Protein AF-A0A498P826-F1 (afdb_monomer)

Foldseek 3Di:
DVVVVVVVVVVVCVVVPPPPDPPDPPPDDPPDPCNVVVVVVVVVVVVVVVVVVVVVVVVVVVVVVVVVVVVVVVVCVVVPLDDPVLVVVVVVDQEDEQEAELVCRPVRDDVSSVVSQVVVPNSHAYEYEHEPCVVDDPVSSVVVCVVVVVPHHYHYDYPDPPPDDPDPPPPPPCPDDD

Solvent-accessible surface area (backbone atoms only — not comparable to full-atom values): 10838 Å² total; per-residue (Å²): 141,55,69,63,56,54,50,49,50,55,51,50,48,61,71,66,65,69,68,79,71,76,79,73,78,82,68,80,64,98,79,54,95,57,53,66,60,55,50,51,53,52,49,51,55,50,52,52,54,50,51,52,49,51,52,51,50,50,50,54,49,50,54,51,49,51,49,52,49,53,51,48,60,57,59,40,66,79,79,52,87,64,60,77,64,53,55,50,48,54,75,77,40,58,67,46,78,48,72,21,43,42,80,48,43,74,82,54,57,56,69,71,58,53,54,55,46,57,72,54,73,72,69,40,47,68,36,38,32,34,33,53,47,84,80,29,59,67,72,54,45,52,53,48,48,60,58,43,49,74,79,34,61,61,42,85,39,68,84,67,89,69,90,71,68,101,61,84,80,70,79,71,80,75,74,84,76,129

Sequence (178 aa):
MVREHNRKLRKAAKKKGITRKPKKDIGVPNSAPFKEEVLREAEQRKQELEALKEQNKIAKQQERAEKRKKDKEAASAGDEPLSKKAKKVIEESDVIVEVLDARDPLGYRCPQLEEMVLKHEGKKKLLFILNKIDLAPKDNVEKWLRYLEAECPTFLFKASMQLQDRTVSIEVACTMLF

Nearest PDB structures (foldseek):
  8ipy-assembly1_w  TM=8.748E-01  e=2.412E-07  Homo sapiens
  8idy-assembly1_A  TM=8.383E-01  e=1.272E-06  Homo sapiens
  8pv8-assembly1_Cd  TM=4.945E-01  e=1.161E-07  Thermochaetoides thermophila DSM 1495
  8pvk-assembly1_Cd  TM=4.866E-01  e=8.894E-08  Thermochaetoides thermophila DSM 1495
  7uui-assembly1_m  TM=5.293E-01  e=3.595E-07  Saccharomyces cerevisiae BY4741

pLDDT: mean 75.3, std 17.37, range [30.0, 94.38]

Structure (mmCIF, N/CA/C/O backbone):
data_AF-A0A498P826-F1
#
_entry.id   AF-A0A498P826-F1
#
loop_
_atom_site.group_PDB
_atom_site.id
_atom_site.type_symbol
_atom_site.label_atom_id
_atom_site.label_alt_id
_atom_site.label_comp_id
_atom_site.label_asym_id
_atom_site.label_entity_id
_atom_site.label_seq_id
_atom_site.pdbx_PDB_ins_code
_atom_site.Cartn_x
_atom_site.Cartn_y
_atom_site.Cartn_z
_atom_site.occupancy
_atom_site.B_iso_or_equiv
_atom_site.auth_seq_id
_atom_site.auth_comp_id
_atom_site.auth_asym_id
_atom_site.auth_atom_id
_atom_site.pdbx_PDB_model_num
ATOM 1 N N . MET A 1 1 ? 26.352 46.892 34.293 1.00 59.31 1 MET A N 1
ATOM 2 C CA . MET A 1 1 ? 26.362 46.988 35.770 1.00 59.31 1 MET A CA 1
ATOM 3 C C . MET A 1 1 ? 25.019 47.495 36.319 1.00 59.31 1 MET A C 1
ATOM 5 O O . MET A 1 1 ? 24.909 48.664 36.621 1.00 59.31 1 MET A O 1
ATOM 9 N N . VAL A 1 2 ? 24.019 46.607 36.455 1.00 67.56 2 VAL A N 1
ATOM 10 C CA . VAL A 1 2 ? 22.830 46.706 37.359 1.00 67.56 2 VAL A CA 1
ATOM 11 C C . VAL A 1 2 ? 22.312 45.277 37.584 1.00 67.56 2 VAL A C 1
ATOM 13 O O . VAL A 1 2 ? 22.138 44.818 38.710 1.00 67.56 2 VAL A O 1
ATOM 16 N N . ARG A 1 3 ? 22.195 44.505 36.491 1.00 70.25 3 ARG A N 1
ATOM 17 C CA . ARG A 1 3 ? 21.841 43.072 36.510 1.00 70.25 3 ARG A CA 1
ATOM 18 C C . ARG A 1 3 ? 22.763 42.225 37.388 1.00 70.25 3 ARG A C 1
ATOM 20 O O . ARG A 1 3 ? 22.280 41.404 38.162 1.00 70.25 3 ARG A O 1
ATOM 27 N N . GLU A 1 4 ? 24.074 42.433 37.295 1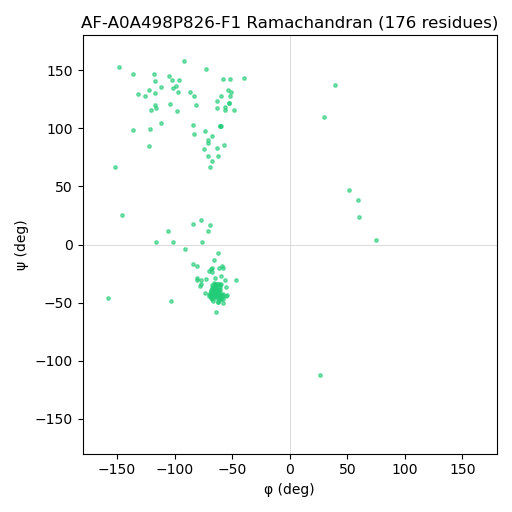.00 77.00 4 GLU A N 1
ATOM 28 C CA . GLU A 1 4 ? 25.044 41.720 38.134 1.00 77.00 4 GLU A CA 1
ATOM 29 C C . GLU A 1 4 ? 24.928 42.085 39.616 1.00 77.00 4 GLU A C 1
ATOM 31 O O . GLU A 1 4 ? 24.983 41.198 40.468 1.00 77.00 4 GLU A O 1
ATOM 36 N N . HIS A 1 5 ? 24.684 43.362 39.921 1.00 79.50 5 HIS A N 1
ATOM 37 C CA . HIS A 1 5 ? 24.452 43.833 41.284 1.00 79.50 5 HIS A CA 1
ATOM 38 C C . HIS A 1 5 ? 23.201 43.166 41.881 1.00 79.50 5 HIS A C 1
ATOM 40 O O . HIS A 1 5 ? 23.275 42.535 42.936 1.00 79.50 5 HIS A O 1
ATOM 46 N N . ASN A 1 6 ? 22.092 43.144 41.135 1.00 76.88 6 ASN A N 1
ATOM 47 C CA . ASN A 1 6 ? 20.852 42.475 41.544 1.00 76.88 6 ASN A CA 1
ATOM 48 C C . ASN A 1 6 ? 21.019 40.950 41.681 1.00 76.88 6 ASN A C 1
ATOM 50 O O . ASN A 1 6 ? 20.434 40.327 42.572 1.00 76.88 6 ASN A O 1
ATOM 54 N N . ARG A 1 7 ? 21.862 40.329 40.843 1.00 80.81 7 ARG A N 1
ATOM 55 C CA . ARG A 1 7 ? 22.219 38.905 40.959 1.00 80.81 7 ARG A CA 1
ATOM 56 C C . ARG A 1 7 ? 23.009 38.632 42.239 1.00 80.81 7 ARG A C 1
ATOM 58 O O . ARG A 1 7 ? 22.731 37.640 42.915 1.00 80.81 7 ARG A O 1
ATOM 65 N N . LYS A 1 8 ? 23.957 39.505 42.592 1.00 81.50 8 LYS A N 1
ATOM 66 C CA . LYS A 1 8 ? 24.732 39.422 43.840 1.00 81.50 8 LYS A CA 1
ATOM 67 C C . LYS A 1 8 ? 23.837 39.613 45.066 1.00 81.50 8 LYS A C 1
ATOM 69 O O . LYS A 1 8 ? 23.924 38.795 45.976 1.00 81.50 8 LYS A O 1
ATOM 74 N N . LEU A 1 9 ? 22.911 40.579 45.052 1.00 76.44 9 LEU A N 1
ATOM 75 C CA . LEU A 1 9 ? 21.942 40.794 46.138 1.00 76.44 9 LEU A CA 1
ATOM 76 C C . LEU A 1 9 ? 21.037 39.572 46.365 1.00 76.44 9 LEU A C 1
ATOM 78 O O . LEU A 1 9 ? 20.879 39.127 47.500 1.00 76.44 9 LEU A O 1
ATOM 82 N N . ARG A 1 10 ? 20.509 38.955 45.295 1.00 69.25 10 ARG A N 1
ATOM 83 C CA . ARG A 1 10 ? 19.693 37.726 45.404 1.00 69.25 10 ARG A CA 1
ATOM 84 C C . ARG A 1 10 ? 20.485 36.542 45.961 1.00 69.25 10 ARG A C 1
ATOM 86 O O . ARG A 1 10 ? 19.962 35.791 46.783 1.00 69.25 10 ARG A O 1
ATOM 93 N N . LYS A 1 11 ? 21.738 36.366 45.526 1.00 77.56 11 LYS A N 1
ATOM 94 C CA . LYS A 1 11 ? 22.619 35.296 46.026 1.00 77.56 11 LYS A CA 1
ATOM 95 C C . LYS A 1 11 ? 23.027 35.534 47.485 1.00 77.56 11 LYS A C 1
ATOM 97 O O . LYS A 1 11 ? 23.021 34.588 48.265 1.00 77.56 11 LYS A O 1
ATOM 102 N N . ALA A 1 12 ? 23.303 36.781 47.870 1.00 75.31 12 ALA A N 1
ATOM 103 C CA . ALA A 1 12 ? 23.614 37.160 49.247 1.00 75.31 12 ALA A CA 1
ATOM 104 C C . ALA A 1 12 ? 22.409 36.981 50.188 1.00 75.31 12 ALA A C 1
ATOM 106 O O . ALA A 1 12 ? 22.575 36.448 51.282 1.00 75.31 12 ALA A O 1
ATOM 107 N N . ALA A 1 13 ? 21.195 37.334 49.749 1.00 67.75 13 ALA A N 1
ATOM 108 C CA . ALA A 1 13 ? 19.962 37.103 50.507 1.00 67.75 13 ALA A CA 1
ATOM 109 C C . ALA A 1 13 ? 19.678 35.604 50.724 1.00 67.75 13 ALA A C 1
ATOM 111 O O . ALA A 1 13 ? 19.290 35.212 51.821 1.00 67.75 13 ALA A O 1
ATOM 112 N N . LYS A 1 14 ? 19.943 34.754 49.715 1.00 65.38 14 LYS A N 1
ATOM 113 C CA . LYS A 1 14 ? 19.879 33.286 49.860 1.00 65.38 14 LYS A CA 1
ATOM 114 C C . LYS A 1 14 ? 20.957 32.736 50.805 1.00 65.38 14 LYS A C 1
ATOM 116 O O . LYS A 1 14 ? 20.658 31.841 51.584 1.00 65.38 14 LYS A O 1
ATOM 121 N N . LYS A 1 15 ? 22.187 33.270 50.760 1.00 70.12 15 LYS A N 1
ATOM 122 C CA . LYS A 1 15 ? 23.322 32.814 51.590 1.00 70.12 15 LYS A CA 1
ATOM 123 C C . LYS A 1 15 ? 23.194 33.221 53.065 1.00 70.12 15 LYS A C 1
ATOM 125 O O . LYS A 1 15 ? 23.668 32.494 53.925 1.00 70.12 15 LYS A O 1
ATOM 130 N N . LYS A 1 16 ? 22.527 34.344 53.365 1.00 58.91 16 LYS A N 1
ATOM 131 C CA . LYS A 1 16 ? 22.259 34.806 54.742 1.00 58.91 16 LYS A CA 1
ATOM 132 C C . LYS A 1 16 ? 21.131 34.049 55.459 1.00 58.91 16 LYS A C 1
ATOM 134 O O . LYS A 1 16 ? 20.806 34.415 56.581 1.00 58.91 16 LYS A O 1
ATOM 139 N N . GLY A 1 17 ? 20.514 33.036 54.841 1.00 54.81 17 GLY A N 1
ATOM 140 C CA . GLY A 1 17 ? 19.526 32.193 55.525 1.00 54.81 17 GLY A CA 1
ATOM 141 C C . GLY A 1 17 ? 18.305 32.950 56.061 1.00 54.81 17 GLY A C 1
ATOM 142 O O . GLY A 1 17 ? 17.658 32.471 56.986 1.00 54.81 17 GLY A O 1
ATOM 143 N N . ILE A 1 18 ? 17.969 34.119 55.497 1.00 53.25 18 ILE A N 1
ATOM 144 C CA . ILE A 1 18 ? 16.712 34.808 55.811 1.00 53.25 18 ILE A CA 1
ATOM 145 C C . ILE A 1 18 ? 15.599 34.028 55.110 1.00 53.25 18 ILE A C 1
ATOM 147 O O . ILE A 1 18 ? 15.161 34.350 54.004 1.00 53.25 18 ILE A O 1
ATOM 151 N N . THR A 1 19 ? 15.157 32.951 55.746 1.00 55.66 19 THR A N 1
ATOM 152 C CA . THR A 1 19 ? 13.841 32.384 55.496 1.00 55.66 19 THR A CA 1
ATOM 153 C C . THR A 1 19 ? 12.846 33.460 55.920 1.00 55.66 19 THR A C 1
ATOM 155 O O . THR A 1 19 ? 12.834 33.905 57.068 1.00 55.66 19 THR A O 1
ATOM 158 N N . ARG A 1 20 ? 12.043 33.976 54.981 1.00 53.22 20 ARG A N 1
ATOM 159 C CA . ARG A 1 20 ? 10.894 34.801 55.366 1.00 53.22 20 ARG A CA 1
ATOM 160 C C . ARG A 1 20 ? 10.018 33.896 56.225 1.00 53.22 20 ARG A C 1
ATOM 162 O O . ARG A 1 20 ? 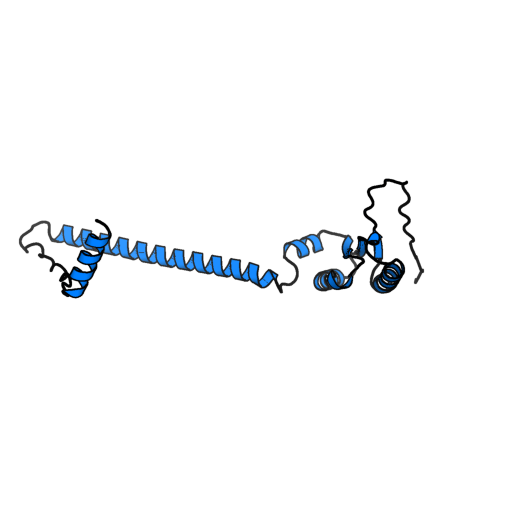9.368 33.010 55.677 1.00 53.22 20 ARG A O 1
ATOM 169 N N . LYS A 1 21 ? 10.058 34.060 57.553 1.00 53.97 21 LYS A N 1
ATOM 170 C CA . LYS A 1 21 ? 9.106 33.390 58.443 1.00 53.97 21 LYS A CA 1
ATOM 171 C C . LYS A 1 21 ? 7.713 33.703 57.884 1.00 53.97 21 LYS A C 1
ATOM 173 O O . LYS A 1 21 ? 7.484 34.873 57.549 1.00 53.97 21 LYS A O 1
ATOM 178 N N . PRO A 1 22 ? 6.823 32.710 57.708 1.00 57.34 22 PRO A N 1
ATOM 179 C CA . PRO A 1 22 ? 5.453 33.010 57.323 1.00 57.34 22 PRO A CA 1
ATOM 180 C C . PRO A 1 22 ? 4.936 34.046 58.320 1.00 57.34 22 PRO A C 1
ATOM 182 O O . PRO A 1 22 ? 5.144 33.898 59.530 1.00 57.34 22 PRO A O 1
ATOM 185 N N . LYS A 1 23 ? 4.389 35.156 57.812 1.00 59.03 23 LYS A N 1
ATOM 186 C CA . LYS A 1 23 ? 3.756 36.152 58.676 1.00 59.03 23 LYS A CA 1
ATOM 187 C C . LYS A 1 23 ? 2.693 35.380 59.455 1.00 59.03 23 LYS A C 1
ATOM 189 O O . LYS A 1 23 ? 1.822 34.788 58.832 1.00 59.03 23 LYS A O 1
ATOM 194 N N . LYS A 1 24 ? 2.837 35.295 60.779 1.00 57.22 24 LYS A N 1
ATOM 195 C CA . LYS A 1 24 ? 1.782 34.737 61.627 1.00 57.22 24 LYS A CA 1
ATOM 196 C C . LYS A 1 24 ? 0.563 35.618 61.406 1.00 57.22 24 LYS A C 1
ATOM 198 O O . LYS A 1 24 ? 0.705 36.841 61.485 1.00 57.22 24 LYS A O 1
ATOM 203 N N . ASP A 1 25 ? -0.570 35.011 61.080 1.00 61.19 25 ASP A N 1
ATOM 204 C CA . ASP A 1 25 ? -1.812 35.747 60.906 1.00 61.19 25 ASP A CA 1
ATOM 205 C C . ASP A 1 25 ? -2.077 36.525 62.195 1.00 61.19 25 ASP A C 1
ATOM 207 O O . ASP A 1 25 ? -2.177 35.950 63.282 1.00 61.19 25 ASP A O 1
ATOM 211 N N . ILE A 1 26 ? -2.111 37.854 62.090 1.00 62.03 26 ILE A N 1
ATOM 212 C CA . ILE A 1 26 ? -2.615 38.707 63.163 1.00 62.03 26 ILE A CA 1
ATOM 213 C C . ILE A 1 26 ? -4.118 38.445 63.152 1.00 62.03 26 ILE A C 1
ATOM 215 O O . ILE A 1 26 ? -4.857 39.060 62.388 1.00 62.03 26 ILE A O 1
ATOM 219 N N . GLY A 1 27 ? -4.533 37.415 63.890 1.00 62.91 27 GLY A N 1
ATOM 220 C CA . GLY A 1 27 ? -5.919 36.980 63.954 1.00 62.91 27 GLY A CA 1
ATOM 221 C C . GLY A 1 27 ? -6.814 38.152 64.331 1.00 62.91 27 GLY A C 1
ATOM 222 O O . GLY A 1 27 ? -6.500 38.906 65.254 1.00 62.91 27 GLY A O 1
ATOM 223 N N . VAL A 1 28 ? -7.911 38.310 63.590 1.00 55.75 28 VAL A N 1
ATOM 224 C CA . VAL A 1 28 ? -8.907 39.359 63.820 1.00 55.75 28 VAL A CA 1
ATOM 225 C C . VAL A 1 28 ? -9.343 39.304 65.295 1.00 55.75 28 VAL A C 1
ATOM 227 O O . VAL A 1 28 ? -9.788 38.238 65.746 1.00 55.75 28 VAL A O 1
ATOM 230 N N . PRO A 1 29 ? -9.192 40.401 66.068 1.00 59.03 29 PRO A N 1
ATOM 231 C CA . PRO A 1 29 ? -9.536 40.428 67.485 1.00 59.03 29 PRO A CA 1
ATOM 232 C C . PRO A 1 29 ? -10.961 39.931 67.727 1.00 59.03 29 PRO A C 1
ATOM 234 O O . PRO A 1 29 ? -11.874 40.210 66.951 1.00 59.03 29 PRO A O 1
ATOM 237 N N . ASN A 1 30 ? -11.157 39.191 68.819 1.00 59.62 30 ASN A N 1
ATOM 238 C CA . ASN A 1 30 ? -12.415 38.512 69.146 1.00 59.62 30 ASN A CA 1
ATOM 239 C C . ASN A 1 30 ? -13.585 39.448 69.527 1.00 59.62 30 ASN A C 1
ATOM 241 O O . ASN A 1 30 ? -14.548 39.000 70.133 1.00 59.62 30 ASN A O 1
ATOM 245 N N . SER A 1 31 ? -13.493 40.738 69.210 1.00 64.75 31 SER A N 1
ATOM 246 C CA . SER A 1 31 ? -14.500 41.762 69.502 1.00 64.75 31 SER A CA 1
ATOM 247 C C . SER A 1 31 ? -15.127 42.381 68.247 1.00 64.75 31 SER A C 1
ATOM 249 O O . SER A 1 31 ? -15.943 43.290 68.365 1.00 64.75 31 SER A O 1
ATOM 251 N N . ALA A 1 32 ? -14.763 41.926 67.041 1.00 58.84 32 ALA A N 1
ATOM 252 C CA . ALA A 1 32 ? -15.320 42.469 65.804 1.00 58.84 32 ALA A CA 1
ATOM 253 C C . ALA A 1 32 ? -16.699 41.840 65.486 1.00 58.84 32 ALA A C 1
ATOM 255 O O . ALA A 1 32 ? -16.759 40.630 65.259 1.00 58.84 32 ALA A O 1
ATOM 256 N N . PRO A 1 33 ? -17.792 42.627 65.394 1.00 61.75 33 PRO A N 1
ATOM 257 C CA . PRO A 1 33 ? -19.155 42.115 65.184 1.00 61.75 33 PRO A CA 1
ATOM 258 C C . PRO A 1 33 ? -19.378 41.427 63.822 1.00 61.75 33 PRO A C 1
ATOM 260 O O . PRO A 1 33 ? -20.362 40.720 63.655 1.00 61.75 33 PRO A O 1
ATOM 263 N N . PHE A 1 34 ? -18.454 41.580 62.864 1.00 58.41 34 PHE A N 1
ATOM 264 C CA . PHE A 1 34 ? -18.516 40.971 61.522 1.00 58.41 34 PHE A CA 1
ATOM 265 C C . PHE A 1 34 ? -17.546 39.789 61.336 1.00 58.41 34 PHE A C 1
ATOM 267 O O . PHE A 1 34 ? -17.312 39.339 60.216 1.00 58.41 34 PHE A O 1
ATOM 274 N N . LYS A 1 35 ? -16.944 39.288 62.424 1.00 63.16 35 LYS A N 1
ATOM 275 C CA . LYS A 1 35 ? -15.940 38.214 62.387 1.00 63.16 35 LYS A CA 1
ATOM 276 C C . LYS A 1 35 ? -16.480 36.915 61.782 1.00 63.16 35 LYS A C 1
ATOM 278 O O . LYS A 1 35 ? -15.761 36.265 61.033 1.00 63.16 35 LYS A O 1
ATOM 283 N N . GLU A 1 36 ? -17.722 36.553 62.086 1.00 69.19 36 GLU A N 1
ATOM 284 C CA . GLU A 1 36 ? -18.345 35.328 61.566 1.00 69.19 36 GLU A CA 1
ATOM 285 C C . GLU A 1 36 ? -18.607 35.406 60.059 1.00 69.19 36 GLU A C 1
ATOM 287 O O . GLU A 1 36 ? -18.285 34.468 59.333 1.00 69.19 36 GLU A O 1
ATOM 292 N N . GLU A 1 37 ? -19.101 36.544 59.570 1.00 73.69 37 GLU A N 1
ATOM 293 C CA . GLU A 1 37 ? -19.373 36.748 58.143 1.00 73.69 37 GLU A CA 1
ATOM 294 C C . GLU A 1 37 ? -18.082 36.712 57.314 1.00 73.69 37 GLU A C 1
ATOM 296 O O . GLU A 1 37 ? -18.000 36.020 56.302 1.00 73.69 37 GLU A O 1
ATOM 301 N N . VAL A 1 38 ? -17.029 37.380 57.796 1.00 73.00 38 VAL A N 1
ATOM 302 C CA . VAL A 1 38 ? -15.713 37.398 57.137 1.00 73.00 38 VAL A CA 1
ATOM 303 C C . VAL A 1 38 ? -15.070 36.005 57.118 1.00 73.00 38 VAL A C 1
ATOM 305 O O . VAL A 1 38 ? -14.405 35.643 56.146 1.00 73.00 38 VAL A O 1
ATOM 308 N N . LEU A 1 39 ? -15.266 35.203 58.170 1.00 70.06 39 LEU A N 1
ATOM 309 C CA . LEU A 1 39 ? -14.792 33.817 58.207 1.00 70.06 39 LEU A CA 1
ATOM 310 C C . LEU A 1 39 ? -15.564 32.930 57.221 1.00 70.06 39 LEU A C 1
ATOM 312 O O . LEU A 1 39 ? -14.944 32.151 56.500 1.00 70.06 39 LEU A O 1
ATOM 316 N N . ARG A 1 40 ? -16.887 33.099 57.124 1.00 79.19 40 ARG A N 1
ATOM 317 C CA . ARG A 1 40 ? -17.740 32.351 56.191 1.00 79.19 40 ARG A CA 1
ATOM 318 C C . ARG A 1 40 ? -17.425 32.667 54.727 1.00 79.19 40 ARG A C 1
ATOM 320 O O . ARG A 1 40 ? -17.299 31.745 53.923 1.00 79.19 40 ARG A O 1
ATOM 327 N N . GLU A 1 41 ? -17.237 33.941 54.380 1.00 82.56 41 GLU A N 1
ATOM 328 C CA . GLU A 1 41 ? -16.821 34.351 53.029 1.00 82.56 41 GLU A CA 1
ATOM 329 C C . GLU A 1 41 ? -15.437 33.773 52.679 1.00 82.56 41 GLU A C 1
ATOM 331 O O . GLU A 1 41 ? -15.213 33.275 51.572 1.00 82.56 41 GLU A O 1
ATOM 336 N N . ALA A 1 42 ? -14.503 33.773 53.638 1.00 80.06 42 ALA A N 1
ATOM 337 C CA . ALA A 1 42 ? -13.176 33.192 53.447 1.00 80.06 42 ALA A CA 1
ATOM 338 C C . ALA A 1 42 ? -13.226 31.670 53.218 1.00 80.06 42 ALA A C 1
ATOM 340 O O . ALA A 1 42 ? -12.471 31.148 52.391 1.00 80.06 42 ALA A O 1
ATOM 341 N N . GLU A 1 43 ? -14.117 30.956 53.910 1.00 84.62 43 GLU A N 1
ATOM 342 C CA . GLU A 1 43 ? -14.346 29.523 53.711 1.00 84.62 43 GLU A CA 1
ATOM 343 C C . GLU A 1 43 ?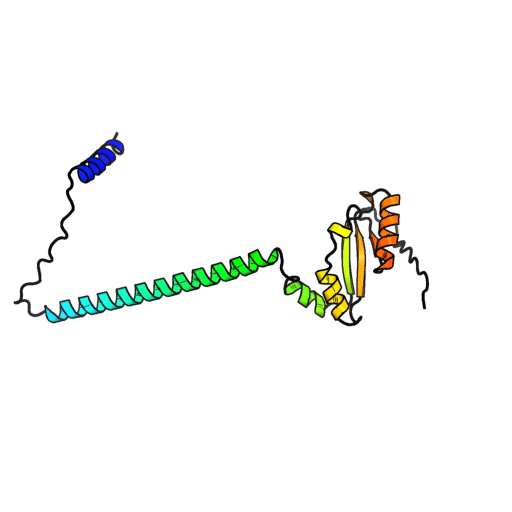 -14.974 29.220 52.347 1.00 84.62 43 GLU A C 1
ATOM 345 O O . GLU A 1 43 ? -14.466 28.350 51.635 1.00 84.62 43 GLU A O 1
ATOM 350 N N . GLN A 1 44 ? -16.000 29.970 51.933 1.00 84.38 44 GLN A N 1
ATOM 351 C CA . GLN A 1 44 ? -16.624 29.828 50.610 1.00 84.38 44 GLN A CA 1
ATOM 352 C C . GLN A 1 44 ? -15.609 30.067 49.489 1.00 84.38 44 GLN A C 1
ATOM 354 O O . GLN A 1 44 ? -15.443 29.233 48.601 1.00 84.38 44 GLN A O 1
ATOM 359 N N . ARG A 1 45 ? -14.819 31.139 49.588 1.00 81.88 45 ARG A N 1
ATOM 360 C CA . ARG A 1 45 ? -13.769 31.456 48.612 1.00 81.88 45 ARG A CA 1
ATOM 361 C C . ARG A 1 45 ? -12.683 30.380 48.553 1.00 81.88 45 ARG A C 1
ATOM 363 O O . ARG A 1 45 ? -12.119 30.115 47.490 1.00 81.88 45 ARG A O 1
ATOM 370 N N . LYS A 1 46 ? -12.374 29.740 49.686 1.00 83.25 46 LYS A N 1
ATOM 371 C CA . LYS A 1 46 ? -11.449 28.600 49.742 1.00 83.25 46 LYS A CA 1
ATOM 372 C C . LYS A 1 46 ? -12.039 27.375 49.036 1.00 83.25 46 LYS A C 1
ATOM 374 O O . LYS A 1 46 ? -11.320 26.759 48.250 1.00 83.25 46 LYS A O 1
ATOM 379 N N . GLN A 1 47 ? -13.317 27.067 49.266 1.00 87.31 47 GLN A N 1
ATOM 380 C CA . GLN A 1 47 ? -14.029 25.964 48.609 1.00 87.31 47 GLN A CA 1
ATOM 381 C C . GLN A 1 47 ? -14.134 26.173 47.092 1.00 87.31 47 GLN A C 1
ATOM 383 O O . GLN A 1 47 ? -13.835 25.258 46.329 1.00 87.31 47 GLN A O 1
ATOM 388 N N . GLU A 1 48 ? -14.461 27.384 46.636 1.00 90.00 48 GLU A N 1
ATOM 389 C CA . GLU A 1 48 ? -14.521 27.730 45.208 1.00 90.00 48 GLU A CA 1
ATOM 390 C C . GLU A 1 48 ? -13.159 27.581 44.520 1.00 90.00 48 GLU A C 1
ATOM 392 O O . GLU A 1 48 ? -13.056 27.007 43.435 1.00 90.00 48 GLU A O 1
ATOM 397 N N . LEU A 1 49 ? -12.084 28.052 45.162 1.00 83.56 49 LEU A N 1
ATOM 398 C CA . LEU A 1 49 ? -10.724 27.898 44.644 1.00 83.56 49 LEU A CA 1
ATOM 399 C C . LEU A 1 49 ? -10.284 26.432 44.596 1.00 83.56 49 LEU A C 1
ATOM 401 O O . LEU A 1 49 ? -9.525 26.055 43.703 1.00 83.56 49 LEU A O 1
ATOM 405 N N . GLU A 1 50 ? -10.711 25.616 45.556 1.00 88.44 50 GLU A N 1
ATOM 406 C CA . GLU A 1 50 ? -10.430 24.182 45.584 1.00 88.44 50 GLU A CA 1
ATOM 407 C C . GLU A 1 50 ? -11.205 23.440 44.488 1.00 88.44 50 GLU A C 1
ATOM 409 O O . GLU A 1 50 ? -10.598 22.688 43.722 1.00 88.44 50 GLU A O 1
ATOM 414 N N . ALA A 1 51 ? -12.491 23.752 44.309 1.00 91.94 51 ALA A N 1
ATOM 415 C CA . ALA A 1 51 ? -13.318 23.217 43.231 1.00 91.94 51 ALA A CA 1
ATOM 416 C C . ALA A 1 51 ? -12.774 23.602 41.846 1.00 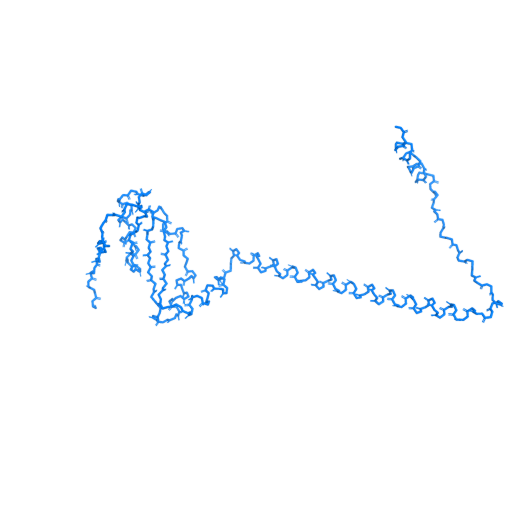91.94 51 ALA A C 1
ATOM 418 O O . ALA A 1 51 ? -12.627 22.744 40.975 1.00 91.94 51 ALA A O 1
ATOM 419 N N . LEU A 1 52 ? -12.387 24.867 41.648 1.00 87.88 52 LEU A N 1
ATOM 420 C CA . LEU A 1 52 ? -11.804 25.340 40.392 1.00 87.88 52 LEU A CA 1
ATOM 421 C C . LEU A 1 52 ? -10.447 24.677 40.107 1.00 87.88 52 LEU A C 1
ATOM 423 O O . LEU A 1 52 ? -10.123 24.374 38.957 1.00 87.88 52 LEU A O 1
ATOM 427 N N . LYS A 1 53 ? -9.629 24.434 41.139 1.00 88.56 53 LYS A N 1
ATOM 428 C CA . LYS A 1 53 ? -8.363 23.698 40.993 1.00 88.56 53 LYS A CA 1
ATOM 429 C C . LYS A 1 53 ? -8.598 22.247 40.595 1.00 88.56 53 LYS A C 1
ATOM 431 O O . LYS A 1 53 ? -7.883 21.759 39.720 1.00 88.56 53 LYS A O 1
ATOM 436 N N . GLU A 1 54 ? -9.578 21.579 41.199 1.00 91.44 54 GLU A N 1
ATOM 437 C CA . GLU A 1 54 ? -9.897 20.190 40.867 1.00 91.44 54 GLU A CA 1
ATOM 438 C C . GLU A 1 54 ? -10.481 20.080 39.453 1.00 91.44 54 GLU A C 1
ATOM 440 O O . GLU A 1 54 ? -10.008 19.263 38.665 1.00 91.44 54 GLU A O 1
ATOM 445 N N . GLN A 1 55 ? -11.383 20.987 39.058 1.00 88.69 55 GLN A N 1
ATOM 446 C CA . GLN A 1 55 ? -11.887 21.063 37.681 1.00 88.69 55 GLN A CA 1
ATOM 447 C C . GLN A 1 55 ? -10.758 21.270 36.662 1.00 88.69 55 GLN A C 1
ATOM 449 O O . GLN A 1 55 ? -10.667 20.537 35.679 1.00 88.69 55 GLN A O 1
ATOM 454 N N . ASN A 1 56 ? -9.840 22.209 36.916 1.00 88.19 56 ASN A N 1
ATOM 455 C CA . ASN A 1 56 ? -8.692 22.444 36.035 1.00 88.19 56 ASN A CA 1
ATOM 456 C C . ASN A 1 56 ? -7.744 21.238 35.962 1.00 88.19 56 ASN A C 1
ATOM 458 O O . ASN A 1 56 ? -7.150 20.966 34.916 1.00 88.19 56 ASN A O 1
ATOM 462 N N . LYS A 1 57 ? -7.577 20.505 37.066 1.00 90.06 57 LYS A N 1
ATOM 463 C CA . LYS A 1 57 ? -6.759 19.290 37.111 1.00 90.06 57 LYS A CA 1
ATOM 464 C C . LYS A 1 57 ? -7.399 18.169 36.297 1.00 90.06 57 LYS A C 1
ATOM 466 O O . LYS A 1 57 ? -6.685 17.536 35.520 1.00 90.06 57 LYS A O 1
ATOM 471 N N . ILE A 1 58 ? -8.711 17.972 36.424 1.00 89.94 58 ILE A N 1
ATOM 472 C CA . ILE A 1 58 ? -9.478 16.999 35.639 1.00 89.94 58 ILE A CA 1
ATOM 473 C C . ILE A 1 58 ? -9.424 17.362 34.151 1.00 89.94 58 ILE A C 1
ATOM 475 O O . ILE A 1 58 ? -9.025 16.522 33.348 1.00 89.94 58 ILE A O 1
ATOM 479 N N . ALA A 1 59 ? -9.697 18.617 33.783 1.00 91.94 59 ALA A N 1
ATOM 480 C CA . ALA A 1 59 ? -9.637 19.079 32.394 1.00 91.94 59 ALA A CA 1
ATOM 481 C C . ALA A 1 59 ? -8.243 18.862 31.778 1.00 91.94 59 ALA A C 1
ATOM 483 O O . ALA A 1 59 ? -8.109 18.310 30.689 1.00 91.94 59 ALA A O 1
ATOM 484 N N . LYS A 1 60 ? -7.175 19.191 32.517 1.00 89.06 60 LYS A N 1
ATOM 485 C CA . LYS A 1 60 ? -5.790 18.964 32.075 1.00 89.06 60 LYS A CA 1
ATOM 486 C C . LYS A 1 60 ? -5.440 17.479 31.953 1.00 89.06 60 LYS A C 1
ATOM 488 O O . LYS A 1 60 ? -4.609 17.110 31.123 1.00 89.06 60 LYS A O 1
ATOM 493 N N . GLN A 1 61 ? -6.010 16.619 32.797 1.00 85.81 61 GLN A N 1
ATOM 494 C CA . GLN A 1 61 ? -5.846 15.168 32.683 1.00 85.81 61 GLN A CA 1
ATOM 495 C C . GLN A 1 61 ? -6.587 14.620 31.460 1.00 85.81 61 GLN A C 1
ATOM 497 O O . GLN A 1 61 ? -6.000 13.825 30.727 1.00 85.81 61 GLN A O 1
ATOM 502 N N . GLN A 1 62 ? -7.812 15.085 31.205 1.00 87.75 62 GLN A N 1
ATOM 503 C CA . GLN A 1 62 ? -8.604 14.726 30.027 1.00 87.75 62 GLN A CA 1
ATOM 504 C C . GLN A 1 62 ? -7.911 15.168 28.733 1.00 87.75 62 GLN A C 1
ATOM 506 O O . GLN A 1 62 ? -7.666 14.333 27.870 1.00 87.75 62 GLN A O 1
ATOM 511 N N . GLU A 1 63 ? -7.461 16.420 28.643 1.00 88.19 63 GLU A N 1
ATOM 512 C CA . GLU A 1 63 ? -6.721 16.943 27.485 1.00 88.19 63 GLU A CA 1
ATOM 513 C C . GLU A 1 63 ? -5.446 16.125 27.208 1.00 88.19 63 GLU A C 1
ATOM 515 O O . GLU A 1 63 ? -5.138 15.766 26.070 1.00 88.19 63 GLU A O 1
ATOM 520 N N . ARG A 1 64 ? -4.701 15.758 28.262 1.00 84.75 64 ARG A N 1
ATOM 521 C CA . ARG A 1 64 ? -3.512 14.899 28.139 1.00 84.75 64 ARG A CA 1
ATOM 522 C C . ARG A 1 64 ? -3.860 13.480 27.702 1.00 84.75 64 ARG A C 1
ATOM 524 O O . ARG A 1 64 ? -3.074 12.882 26.967 1.00 84.75 64 ARG A O 1
ATOM 531 N N . ALA A 1 65 ? -4.979 12.929 28.165 1.00 85.25 65 ALA A N 1
ATOM 532 C CA . ALA A 1 65 ? -5.450 11.610 27.760 1.00 85.25 65 ALA A CA 1
ATOM 533 C C . ALA A 1 65 ? -5.890 11.610 26.289 1.00 85.25 65 ALA A C 1
ATOM 535 O O . ALA A 1 65 ? -5.500 10.712 25.545 1.00 85.25 65 ALA A O 1
ATOM 536 N N . GLU A 1 66 ? -6.601 12.647 25.843 1.00 83.88 66 GLU A N 1
ATOM 537 C CA . GLU A 1 66 ? -6.981 12.830 24.441 1.00 83.88 66 GLU A CA 1
ATOM 538 C C . GLU A 1 66 ? -5.768 13.028 23.537 1.00 83.88 66 GLU A C 1
ATOM 540 O O . GLU A 1 66 ? -5.678 12.390 22.489 1.00 83.88 66 GLU A O 1
ATOM 545 N N . LYS A 1 67 ? -4.796 13.849 23.953 1.00 80.75 67 LYS A N 1
ATOM 546 C CA . LYS A 1 67 ? -3.548 14.027 23.205 1.00 80.75 67 LYS A CA 1
ATOM 547 C C . LYS A 1 67 ? -2.780 12.711 23.093 1.00 80.75 67 LYS A C 1
ATOM 549 O O . LYS A 1 67 ? -2.395 12.330 22.000 1.00 80.75 67 LYS A O 1
ATOM 554 N N . ARG A 1 68 ? -2.653 11.953 24.189 1.00 78.62 68 ARG A N 1
ATOM 555 C CA . ARG A 1 68 ? -2.043 10.611 24.173 1.00 78.62 68 ARG A CA 1
ATOM 556 C C . ARG A 1 68 ? -2.806 9.621 23.295 1.00 78.62 68 ARG A C 1
ATOM 558 O O . ARG A 1 68 ? -2.176 8.748 22.710 1.00 78.62 68 ARG A O 1
ATOM 565 N N . LYS A 1 69 ? -4.135 9.724 23.215 1.00 77.19 69 LYS A N 1
ATOM 566 C CA . LYS A 1 69 ? -4.956 8.891 22.329 1.00 77.19 69 LYS A CA 1
ATOM 567 C C . LYS A 1 69 ? -4.707 9.243 20.861 1.00 77.19 69 LYS A C 1
ATOM 569 O O . LYS A 1 69 ? -4.439 8.337 20.085 1.00 77.19 69 LYS A O 1
ATOM 574 N N . LYS A 1 70 ? -4.686 10.535 20.514 1.00 70.94 70 LYS A N 1
ATOM 575 C CA . LYS A 1 70 ? -4.338 11.021 19.166 1.00 70.94 70 LYS A CA 1
ATOM 576 C C . LYS A 1 70 ? -2.909 10.649 18.769 1.00 70.94 70 LYS A C 1
ATOM 578 O O . LYS A 1 70 ? -2.693 10.180 17.661 1.00 70.94 70 LYS A O 1
ATOM 583 N N . ASP A 1 71 ? -1.952 10.788 19.684 1.00 70.56 71 ASP A N 1
ATOM 584 C CA . ASP A 1 71 ? -0.553 10.425 19.444 1.00 70.56 71 ASP A CA 1
ATOM 585 C C . ASP A 1 71 ? -0.394 8.900 19.285 1.00 70.56 71 ASP A C 1
ATOM 587 O O . ASP A 1 71 ? 0.393 8.454 18.458 1.00 70.56 71 ASP A O 1
ATOM 591 N N . LYS A 1 72 ? -1.170 8.081 20.014 1.00 65.19 72 LYS A N 1
ATOM 592 C CA . LYS A 1 72 ? -1.232 6.621 19.804 1.00 65.19 72 LYS A CA 1
ATOM 593 C C . LYS A 1 72 ? -1.897 6.243 18.478 1.00 65.19 72 LYS A C 1
ATOM 595 O O . LYS A 1 72 ? -1.417 5.331 17.816 1.00 65.19 72 LYS A O 1
ATOM 600 N N . GLU A 1 73 ? -2.964 6.928 18.072 1.00 58.53 73 GLU A N 1
ATOM 601 C CA . GLU A 1 73 ? -3.595 6.752 16.752 1.00 58.53 73 GLU A CA 1
ATOM 602 C C . GLU A 1 73 ? -2.647 7.169 15.610 1.00 58.53 73 GLU A C 1
ATOM 604 O O . GLU A 1 73 ? -2.630 6.537 14.560 1.00 58.53 73 GLU A O 1
ATOM 609 N N . ALA A 1 74 ? -1.805 8.185 15.819 1.00 56.22 74 ALA A N 1
ATOM 610 C CA . ALA A 1 74 ? -0.796 8.609 14.849 1.00 56.22 74 ALA A CA 1
ATOM 611 C C . ALA A 1 74 ? 0.447 7.700 14.831 1.00 56.22 74 ALA A C 1
ATOM 613 O O . ALA A 1 74 ? 1.010 7.465 13.768 1.00 56.22 74 ALA A O 1
ATOM 614 N N . ALA A 1 75 ? 0.877 7.175 15.982 1.00 53.78 75 ALA A N 1
ATOM 615 C CA . ALA A 1 75 ? 2.026 6.272 16.081 1.00 53.78 75 ALA A CA 1
ATOM 616 C C . ALA A 1 75 ? 1.701 4.844 15.620 1.00 53.78 75 ALA A C 1
ATOM 618 O O . ALA A 1 75 ? 2.565 4.164 15.079 1.00 53.78 75 ALA A O 1
ATOM 619 N N . SER A 1 76 ? 0.454 4.401 15.793 1.00 48.66 76 SER A N 1
ATOM 620 C CA . SER A 1 76 ? -0.016 3.127 15.242 1.00 48.66 76 SER A CA 1
ATOM 621 C C . SER A 1 76 ? -0.130 3.173 13.714 1.00 48.66 76 SER A C 1
ATOM 623 O O . SER A 1 76 ? 0.055 2.147 13.083 1.00 48.66 76 SER A O 1
ATOM 625 N N . ALA A 1 77 ? -0.265 4.348 13.083 1.00 49.75 77 ALA A N 1
ATOM 626 C CA . ALA A 1 77 ? -0.245 4.495 11.620 1.00 49.75 77 ALA A CA 1
ATOM 627 C C . ALA A 1 77 ? 1.076 4.070 10.931 1.00 49.75 77 ALA A C 1
ATOM 629 O O . ALA A 1 77 ? 1.121 4.044 9.703 1.00 49.75 77 ALA A O 1
ATOM 630 N N . GLY A 1 78 ? 2.132 3.747 11.690 1.00 45.34 78 GLY A N 1
ATOM 631 C CA . GLY A 1 78 ? 3.361 3.132 11.173 1.00 45.34 78 GLY A CA 1
ATOM 632 C C . GLY A 1 78 ? 3.307 1.603 11.024 1.00 45.34 78 GLY A C 1
ATOM 633 O O . GLY A 1 78 ? 4.126 1.066 10.294 1.00 45.34 78 GLY A O 1
ATOM 634 N N . ASP A 1 79 ? 2.341 0.932 11.665 1.00 48.31 79 ASP A N 1
ATOM 635 C CA . ASP A 1 79 ? 2.145 -0.534 11.671 1.00 48.31 79 ASP A CA 1
ATOM 636 C C . ASP A 1 79 ? 0.636 -0.908 11.716 1.00 48.31 79 ASP A C 1
ATOM 638 O O . ASP A 1 79 ? 0.240 -1.962 12.215 1.00 48.31 79 ASP A O 1
ATOM 642 N N . GLU A 1 80 ? -0.254 -0.027 11.241 1.00 55.97 80 GLU A N 1
ATOM 643 C CA . GLU A 1 80 ? -1.712 -0.216 11.327 1.00 55.97 80 GLU A CA 1
ATOM 644 C C . GLU A 1 80 ? -2.293 -0.819 10.045 1.00 55.97 80 GLU A C 1
ATOM 646 O O . GLU A 1 80 ? -1.928 -0.401 8.942 1.00 55.97 80 GLU A O 1
ATOM 651 N N . PRO A 1 81 ? -3.276 -1.731 10.167 1.00 56.56 81 PRO A N 1
ATOM 652 C CA . PRO A 1 81 ? -4.044 -2.231 9.040 1.00 56.56 81 PRO A CA 1
ATOM 653 C C . PRO A 1 81 ? -4.773 -1.067 8.372 1.00 56.56 81 PRO A C 1
ATOM 655 O O . PRO A 1 81 ? -5.798 -0.622 8.881 1.00 56.56 81 PRO A O 1
ATOM 658 N N . LEU A 1 82 ? -4.227 -0.605 7.243 1.00 61.97 82 LEU A N 1
ATOM 659 C CA . LEU A 1 82 ? -4.807 0.274 6.227 1.00 61.97 82 LEU A CA 1
ATOM 660 C C . LEU A 1 82 ? -5.867 1.269 6.753 1.00 61.97 82 LEU A C 1
ATOM 662 O O . LEU A 1 82 ? -6.992 0.891 7.085 1.00 61.97 82 LEU A O 1
ATOM 666 N N . SER A 1 83 ? -5.532 2.566 6.778 1.00 71.94 83 SER A N 1
ATOM 667 C CA . SER A 1 83 ? -6.373 3.633 7.356 1.00 71.94 83 SER A CA 1
ATOM 668 C C . SER A 1 83 ? -7.881 3.475 7.074 1.00 71.94 83 SER A C 1
ATOM 670 O O . SER A 1 83 ? -8.285 3.106 5.972 1.00 71.94 83 SER A O 1
ATOM 672 N N . LYS A 1 84 ? -8.746 3.831 8.040 1.00 76.62 84 LYS A N 1
ATOM 673 C CA . LYS A 1 84 ? -10.225 3.759 7.909 1.00 76.62 84 LYS A CA 1
ATOM 674 C C . LYS A 1 84 ? -10.760 4.337 6.588 1.00 76.62 84 LYS A C 1
ATOM 676 O O . LYS A 1 84 ? -11.776 3.881 6.079 1.00 76.62 84 LYS A O 1
ATOM 681 N N . LYS A 1 85 ? -10.064 5.333 6.032 1.00 79.00 85 LYS A N 1
ATOM 682 C CA . LYS A 1 85 ? -10.373 5.936 4.731 1.00 79.00 85 LYS A CA 1
ATOM 683 C C . LYS A 1 85 ? -10.215 4.945 3.579 1.00 79.00 85 LYS A C 1
ATOM 685 O O . LYS A 1 85 ? -11.101 4.854 2.745 1.00 79.00 85 LYS A O 1
ATOM 690 N N . ALA A 1 86 ? -9.125 4.190 3.546 1.00 80.62 86 ALA A N 1
ATOM 691 C CA . ALA A 1 86 ? -8.869 3.218 2.494 1.00 80.62 86 ALA A CA 1
ATOM 692 C C . ALA A 1 86 ? -9.872 2.055 2.532 1.00 80.62 86 ALA A C 1
ATOM 694 O O . ALA A 1 86 ? -10.342 1.645 1.481 1.00 80.62 86 ALA A O 1
ATOM 695 N N . LYS A 1 87 ? -10.295 1.609 3.726 1.00 85.50 87 LYS A N 1
ATOM 696 C CA . LYS A 1 87 ? -11.374 0.609 3.877 1.00 85.50 87 LYS A CA 1
ATOM 697 C C . LYS A 1 87 ? -12.705 1.074 3.292 1.00 85.50 87 LYS A C 1
ATOM 699 O O . LYS A 1 87 ? -13.419 0.282 2.694 1.00 85.50 87 LYS A O 1
ATOM 704 N N . LYS A 1 88 ? -13.007 2.367 3.418 1.00 88.19 88 LYS A N 1
ATOM 705 C CA . LYS A 1 88 ? -14.175 2.978 2.782 1.00 88.19 88 LYS A CA 1
ATOM 706 C C . LYS A 1 88 ? -14.028 3.028 1.251 1.00 88.19 88 LYS A C 1
ATOM 708 O O . LYS A 1 88 ? -14.965 2.686 0.545 1.00 88.19 88 LYS A O 1
ATOM 713 N N . VAL A 1 89 ? -12.846 3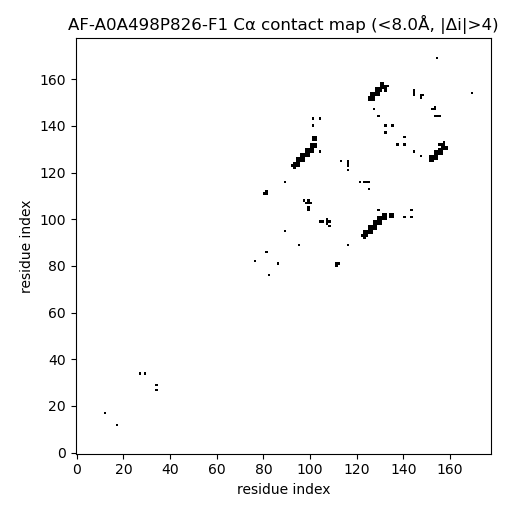.399 0.747 1.00 87.56 89 VAL A N 1
ATOM 714 C CA . VAL A 1 89 ? -12.561 3.497 -0.702 1.00 87.56 89 VAL A CA 1
ATOM 715 C C . VAL A 1 89 ? -12.646 2.133 -1.393 1.00 87.56 89 VAL A C 1
ATOM 717 O O . VAL A 1 89 ? -13.468 1.980 -2.288 1.00 87.56 89 VAL A O 1
ATOM 720 N N . ILE A 1 90 ? -11.855 1.149 -0.945 1.00 88.56 90 ILE A N 1
ATOM 721 C CA . ILE A 1 90 ? -12.422 -0.094 -0.417 1.00 88.56 90 ILE A CA 1
ATOM 722 C C . ILE A 1 90 ? -13.793 -0.501 -0.927 1.00 88.56 90 ILE A C 1
ATOM 724 O O . ILE A 1 90 ? -13.986 -0.870 -2.080 1.00 88.56 90 ILE A O 1
ATOM 728 N N . GLU A 1 91 ? -14.735 -0.444 0.007 1.00 88.00 91 GLU A N 1
ATOM 729 C CA . GLU A 1 91 ? -16.140 -0.809 -0.109 1.00 88.00 91 GLU A CA 1
ATOM 730 C C . GLU A 1 91 ? -16.885 -0.084 -1.237 1.00 88.00 91 GLU A C 1
ATOM 732 O O . GLU A 1 91 ? -17.683 -0.730 -1.912 1.00 88.00 91 GLU A O 1
ATOM 737 N N . GLU A 1 92 ? -16.585 1.188 -1.504 1.00 90.44 92 GLU A N 1
ATOM 738 C CA . GLU A 1 92 ? -17.285 2.007 -2.509 1.00 90.44 92 GLU A CA 1
ATOM 739 C C . GLU A 1 92 ? -16.814 1.767 -3.957 1.00 90.44 92 GLU A C 1
ATOM 741 O O . GLU A 1 92 ? -17.534 2.111 -4.889 1.00 90.44 92 GLU A O 1
ATOM 746 N N . SER A 1 93 ? -15.630 1.178 -4.166 1.00 89.62 93 SER A N 1
ATOM 747 C CA . SER A 1 93 ? -15.043 1.009 -5.508 1.00 89.62 93 SER A CA 1
ATOM 748 C C . SER A 1 93 ? -15.265 -0.392 -6.082 1.00 89.62 93 SER A C 1
ATOM 750 O O . SER A 1 93 ? -15.025 -1.387 -5.399 1.00 89.62 93 SER A O 1
ATOM 752 N N . ASP A 1 94 ? -15.638 -0.498 -7.358 1.00 90.12 94 ASP A N 1
ATOM 753 C CA . ASP A 1 94 ? -15.716 -1.789 -8.071 1.00 90.12 94 ASP A CA 1
ATOM 754 C C . ASP A 1 94 ? -14.345 -2.268 -8.574 1.00 90.12 94 ASP A C 1
ATOM 756 O O . ASP A 1 94 ? -14.083 -3.466 -8.710 1.00 90.12 94 ASP A O 1
ATOM 760 N N . VAL A 1 95 ? -13.453 -1.318 -8.858 1.00 90.25 95 VAL A N 1
ATOM 761 C CA . VAL A 1 95 ? -12.130 -1.565 -9.431 1.00 90.25 95 VAL A CA 1
ATOM 762 C C . VAL A 1 95 ? -11.083 -0.793 -8.639 1.00 90.25 95 VAL A C 1
ATOM 764 O O . VAL A 1 95 ? -11.227 0.408 -8.418 1.00 90.25 95 VAL A O 1
ATOM 767 N N . ILE A 1 96 ? -10.024 -1.486 -8.231 1.00 91.44 96 ILE A N 1
ATOM 768 C CA . ILE A 1 96 ? -8.881 -0.926 -7.516 1.00 91.44 96 ILE A CA 1
ATOM 769 C C . ILE A 1 96 ? -7.642 -1.099 -8.378 1.00 91.44 96 ILE A C 1
ATOM 771 O O . ILE A 1 96 ? -7.363 -2.178 -8.896 1.00 91.44 96 ILE A O 1
ATOM 775 N N . VAL A 1 97 ? -6.910 -0.001 -8.530 1.00 92.56 97 VAL A N 1
ATOM 776 C CA . VAL A 1 97 ? -5.692 0.061 -9.326 1.00 92.56 97 VAL A CA 1
ATOM 777 C C . VAL A 1 97 ? -4.539 0.405 -8.404 1.00 92.56 97 VAL A C 1
ATOM 779 O O . VAL A 1 97 ? -4.539 1.463 -7.773 1.00 92.56 97 VAL A O 1
ATOM 782 N N . GLU A 1 98 ? -3.556 -0.478 -8.343 1.00 92.19 98 GLU A N 1
ATOM 783 C CA . GLU A 1 98 ? -2.345 -0.275 -7.565 1.00 92.19 98 GLU A CA 1
ATOM 784 C C . GLU A 1 98 ? -1.191 0.081 -8.502 1.00 92.19 98 GLU A C 1
ATOM 786 O O . GLU A 1 98 ? -0.875 -0.631 -9.456 1.00 92.19 98 GLU A O 1
ATOM 791 N N . VAL A 1 99 ? -0.602 1.252 -8.267 1.00 92.06 99 VAL A N 1
ATOM 792 C CA . VAL A 1 99 ? 0.441 1.810 -9.126 1.00 92.06 99 VAL A CA 1
ATOM 793 C C . VAL A 1 99 ? 1.803 1.507 -8.513 1.00 92.06 99 VAL A C 1
ATOM 795 O O . VAL A 1 99 ? 2.141 2.032 -7.455 1.00 92.06 99 VAL A O 1
ATOM 798 N N . LEU A 1 100 ? 2.595 0.705 -9.215 1.00 91.50 100 LEU A N 1
ATOM 799 C CA . LEU A 1 100 ? 3.916 0.226 -8.818 1.00 91.50 100 LEU A CA 1
ATOM 800 C C . LEU A 1 100 ? 5.011 0.973 -9.600 1.00 91.50 100 LEU A C 1
ATOM 802 O O . LEU A 1 100 ? 4.821 1.311 -10.765 1.00 91.50 100 LEU A O 1
ATOM 806 N N . ASP A 1 101 ? 6.171 1.246 -8.997 1.00 91.44 101 ASP A N 1
ATOM 807 C CA . ASP A 1 101 ? 7.330 1.818 -9.712 1.00 91.44 101 ASP A CA 1
ATOM 808 C C . ASP A 1 101 ? 8.112 0.687 -10.402 1.00 91.44 101 ASP A C 1
ATOM 810 O O . ASP A 1 101 ? 8.500 -0.281 -9.754 1.00 91.44 101 ASP A O 1
ATOM 814 N N . ALA A 1 102 ? 8.380 0.806 -11.707 1.00 91.06 102 ALA A N 1
ATOM 815 C CA . ALA A 1 102 ? 9.045 -0.231 -12.506 1.00 91.06 102 ALA A CA 1
ATOM 816 C C . ALA A 1 102 ? 10.446 -0.633 -12.010 1.00 91.06 102 ALA A C 1
ATOM 818 O O . ALA A 1 102 ? 10.963 -1.683 -12.397 1.00 91.06 102 ALA A O 1
ATOM 819 N N . ARG A 1 103 ? 11.084 0.201 -11.179 1.00 88.69 103 ARG A N 1
ATOM 820 C CA . ARG A 1 103 ? 12.411 -0.080 -10.613 1.00 88.69 103 ARG A CA 1
ATOM 821 C C . ARG A 1 103 ? 12.357 -1.014 -9.407 1.00 88.69 103 ARG A C 1
ATOM 823 O O . ARG A 1 103 ? 13.316 -1.749 -9.195 1.00 88.69 103 ARG A O 1
ATOM 830 N N . ASP A 1 104 ? 11.271 -0.972 -8.640 1.00 90.44 104 ASP A N 1
ATOM 831 C CA . ASP A 1 104 ? 11.084 -1.774 -7.427 1.00 90.44 104 ASP A CA 1
ATOM 832 C C . ASP A 1 104 ? 9.591 -2.051 -7.175 1.00 90.44 104 ASP A C 1
ATOM 834 O O . ASP A 1 104 ? 9.015 -1.541 -6.219 1.00 90.44 104 ASP A O 1
ATOM 838 N N . PRO A 1 105 ? 8.906 -2.824 -8.030 1.00 90.06 105 PRO A N 1
ATOM 839 C CA . PRO A 1 105 ? 7.467 -3.017 -7.886 1.00 90.06 105 PRO A CA 1
ATOM 840 C C . PRO A 1 105 ? 7.085 -3.650 -6.547 1.00 90.06 105 PRO A C 1
ATOM 842 O O . PRO A 1 105 ? 6.071 -3.270 -5.977 1.00 90.06 105 PRO A O 1
ATOM 845 N N . LEU A 1 106 ? 7.906 -4.556 -6.010 1.00 88.50 106 LEU A N 1
ATOM 846 C CA . LEU A 1 106 ? 7.638 -5.227 -4.737 1.00 88.50 106 LEU A CA 1
ATOM 847 C C . LEU A 1 106 ? 7.700 -4.272 -3.540 1.00 88.50 106 LEU A C 1
ATOM 849 O O . LEU A 1 106 ? 6.879 -4.395 -2.634 1.00 88.50 106 LEU A O 1
ATOM 853 N N . GLY A 1 107 ? 8.623 -3.304 -3.541 1.00 87.31 107 GLY A N 1
ATOM 854 C CA . GLY A 1 107 ? 8.732 -2.308 -2.472 1.00 87.31 107 GLY A CA 1
ATOM 855 C C . GLY A 1 107 ? 7.552 -1.333 -2.398 1.00 87.31 107 GLY A C 1
ATOM 856 O O . GLY A 1 107 ? 7.317 -0.736 -1.349 1.00 87.31 107 GLY A O 1
ATOM 857 N N . TYR A 1 108 ? 6.791 -1.190 -3.487 1.00 88.31 108 TYR A N 1
ATOM 858 C CA . TYR A 1 108 ? 5.597 -0.341 -3.549 1.00 88.31 108 TYR A CA 1
ATOM 859 C C . TYR A 1 108 ? 4.280 -1.122 -3.441 1.00 88.31 108 TYR A C 1
ATOM 861 O O . TYR A 1 108 ? 3.223 -0.495 -3.502 1.00 88.31 108 TYR A O 1
ATOM 869 N N . ARG A 1 109 ? 4.324 -2.451 -3.255 1.00 87.88 109 ARG A N 1
ATOM 870 C CA . ARG A 1 109 ? 3.121 -3.260 -3.018 1.00 87.88 109 ARG A CA 1
ATOM 871 C C . ARG A 1 109 ? 2.549 -3.033 -1.626 1.00 87.88 109 ARG A C 1
ATOM 873 O O . ARG A 1 109 ? 3.274 -2.811 -0.654 1.00 87.88 109 ARG A O 1
ATOM 880 N N . CYS A 1 110 ? 1.238 -3.194 -1.513 1.00 86.25 110 CYS A N 1
ATOM 881 C CA . CYS A 1 110 ? 0.505 -3.160 -0.260 1.00 86.25 110 CYS A CA 1
ATOM 882 C C . CYS A 1 110 ? -0.266 -4.477 -0.039 1.00 86.25 110 CYS A C 1
ATOM 884 O O . CYS A 1 110 ? -1.473 -4.531 -0.272 1.00 86.25 110 CYS A O 1
ATOM 886 N N . PRO A 1 111 ? 0.370 -5.531 0.517 1.00 86.69 111 PRO A N 1
ATOM 887 C CA . PRO A 1 111 ? -0.284 -6.829 0.740 1.00 86.69 111 PRO A CA 1
ATOM 888 C C . PRO A 1 111 ? -1.558 -6.745 1.592 1.00 86.69 111 PRO A C 1
ATOM 890 O O . PRO A 1 111 ? -2.499 -7.513 1.418 1.00 86.69 111 PRO A O 1
ATOM 893 N N . GLN A 1 112 ? -1.608 -5.775 2.507 1.00 85.06 112 GLN A N 1
ATOM 894 C CA . GLN A 1 112 ? -2.770 -5.512 3.355 1.00 85.06 112 GLN A CA 1
ATOM 895 C C . GLN A 1 112 ? -3.989 -5.069 2.532 1.00 85.06 112 GLN A C 1
ATOM 897 O O . GLN A 1 112 ? -5.113 -5.458 2.842 1.00 85.06 112 GLN A O 1
ATOM 902 N N . LEU A 1 113 ? -3.775 -4.251 1.495 1.00 86.62 113 LEU A N 1
ATOM 903 C CA . LEU A 1 113 ? -4.819 -3.836 0.561 1.00 86.62 113 LEU A CA 1
ATOM 904 C C . LEU A 1 113 ? -5.304 -5.042 -0.248 1.00 86.62 113 LEU A C 1
ATOM 906 O O . LEU A 1 113 ? -6.507 -5.282 -0.314 1.00 86.62 113 LEU A O 1
ATOM 910 N N . GLU A 1 114 ? -4.379 -5.822 -0.802 1.00 88.12 114 GLU A N 1
ATOM 911 C CA . GLU A 1 114 ? -4.691 -7.001 -1.615 1.00 88.12 114 GLU A CA 1
ATOM 912 C C . GLU A 1 114 ? -5.501 -8.044 -0.830 1.00 88.12 114 GLU A C 1
ATOM 914 O O . GLU A 1 114 ? -6.540 -8.508 -1.299 1.00 88.12 114 GLU A O 1
ATOM 919 N N . GLU A 1 115 ? -5.099 -8.349 0.410 1.00 86.69 115 GLU A N 1
ATOM 920 C CA . GLU A 1 115 ? -5.818 -9.278 1.288 1.00 86.69 115 GLU A CA 1
ATOM 921 C C . GLU A 1 115 ? -7.239 -8.778 1.594 1.00 86.69 115 GLU A C 1
ATOM 923 O O . GLU A 1 115 ? -8.196 -9.555 1.622 1.00 86.69 115 GLU A O 1
ATOM 928 N N . MET A 1 116 ? -7.402 -7.468 1.805 1.00 84.56 116 MET A N 1
ATOM 929 C CA . MET A 1 116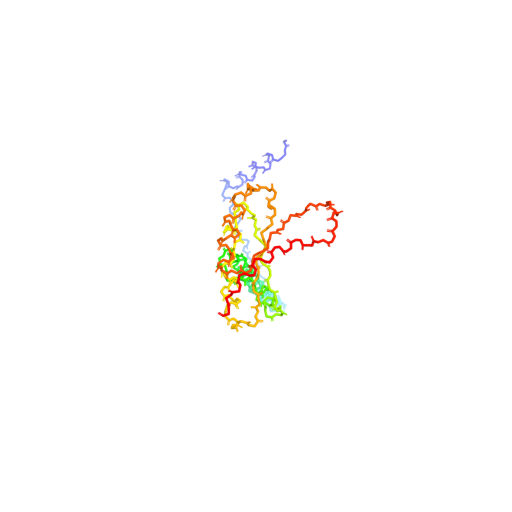 ? -8.719 -6.865 1.999 1.00 84.56 116 MET A CA 1
ATOM 930 C C . MET A 1 116 ? -9.597 -6.996 0.754 1.00 84.56 116 MET A C 1
ATOM 932 O O . MET A 1 116 ? -10.774 -7.322 0.884 1.00 84.56 116 MET A O 1
ATOM 936 N N . VAL A 1 117 ? -9.044 -6.782 -0.440 1.00 86.06 117 VAL A N 1
ATOM 937 C CA . VAL A 1 117 ? -9.777 -6.947 -1.703 1.00 86.06 117 VAL A CA 1
ATOM 938 C C . VAL A 1 117 ? -10.169 -8.408 -1.922 1.00 86.06 117 VAL A C 1
ATOM 940 O O . VAL A 1 117 ? -11.316 -8.682 -2.277 1.00 86.06 117 VAL A O 1
ATOM 943 N N . LEU A 1 118 ? -9.266 -9.345 -1.625 1.00 84.38 118 LEU A N 1
ATOM 944 C CA . LEU A 1 118 ? -9.515 -10.779 -1.759 1.00 84.38 118 LEU A CA 1
ATOM 945 C C . LEU A 1 118 ? -10.625 -11.268 -0.811 1.00 84.38 118 LEU A C 1
ATOM 947 O O . LEU A 1 118 ? -11.456 -12.087 -1.205 1.00 84.38 118 LEU A O 1
ATOM 951 N N . LYS A 1 119 ? -10.714 -10.703 0.403 1.00 85.56 119 LYS A N 1
ATOM 952 C CA . LYS A 1 119 ? -11.802 -10.976 1.366 1.00 85.56 119 LYS A CA 1
ATOM 953 C C . LYS A 1 119 ? -13.193 -10.587 0.855 1.00 85.56 119 LYS A C 1
ATOM 955 O O . LYS A 1 119 ? -14.178 -11.104 1.369 1.00 85.56 119 LYS A O 1
ATOM 960 N N . HIS A 1 120 ? -13.302 -9.706 -0.139 1.00 80.31 120 HIS A N 1
ATOM 961 C CA . HIS A 1 120 ? -14.587 -9.298 -0.719 1.00 80.31 120 HIS A CA 1
ATOM 962 C C . HIS A 1 120 ? -15.116 -10.256 -1.813 1.00 80.31 120 HIS A C 1
ATOM 964 O O . HIS A 1 120 ? -16.011 -9.872 -2.571 1.00 80.31 120 HIS A O 1
ATOM 970 N N . GLU A 1 121 ? -14.596 -11.491 -1.883 1.00 65.38 121 GLU A N 1
ATOM 971 C CA . GLU A 1 121 ? -15.109 -12.607 -2.704 1.00 65.38 121 GLU A CA 1
ATOM 972 C C . GLU A 1 121 ? -15.332 -12.243 -4.186 1.00 65.38 121 GLU A C 1
ATOM 974 O O . GLU A 1 121 ? -16.377 -12.510 -4.774 1.00 65.38 121 GLU A O 1
ATOM 979 N N . GLY A 1 122 ? -14.352 -11.580 -4.809 1.00 67.56 122 GLY A N 1
ATOM 980 C CA . GLY A 1 122 ? -14.345 -11.342 -6.260 1.00 67.56 122 GLY A CA 1
ATOM 981 C C . GLY A 1 122 ? -15.313 -10.268 -6.768 1.00 67.56 122 GLY A C 1
ATOM 982 O O . GLY A 1 122 ? -15.369 -10.023 -7.972 1.00 67.56 122 GLY A O 1
ATOM 983 N N . LYS A 1 123 ? -16.039 -9.568 -5.883 1.00 79.69 123 LYS A N 1
ATOM 984 C CA . LYS A 1 123 ? -16.852 -8.400 -6.280 1.00 79.69 123 LYS A CA 1
ATOM 985 C C . LYS A 1 123 ? -16.003 -7.240 -6.792 1.00 79.69 123 LYS A C 1
ATOM 987 O O . LYS A 1 123 ? -16.476 -6.442 -7.592 1.00 79.69 123 LYS A O 1
ATOM 992 N N . LYS A 1 124 ? -14.768 -7.140 -6.302 1.00 85.88 124 LYS A N 1
ATOM 993 C CA . LYS A 1 124 ? -13.838 -6.055 -6.608 1.00 85.88 124 LYS A CA 1
ATOM 994 C C . LYS A 1 124 ? -12.686 -6.595 -7.433 1.00 85.88 124 LYS A C 1
ATOM 996 O O . LYS A 1 124 ? -12.142 -7.650 -7.114 1.00 85.88 124 LYS A O 1
ATOM 1001 N N . LYS A 1 125 ? -12.315 -5.871 -8.484 1.00 88.25 125 LYS A N 1
ATOM 1002 C CA . LYS A 1 125 ? -11.185 -6.236 -9.347 1.00 88.25 125 LYS A CA 1
ATOM 1003 C C . LYS A 1 125 ? -9.942 -5.470 -8.918 1.00 88.25 125 LYS A C 1
ATOM 1005 O O . LYS A 1 125 ? -10.012 -4.253 -8.769 1.00 88.25 125 LYS A O 1
ATOM 1010 N N . LEU A 1 126 ? -8.828 -6.175 -8.749 1.00 90.69 126 LEU A N 1
ATOM 1011 C CA . LEU A 1 126 ? -7.509 -5.589 -8.519 1.00 90.69 126 LEU A CA 1
ATOM 1012 C C . LEU A 1 126 ? -6.707 -5.623 -9.822 1.00 90.69 126 LEU A C 1
ATOM 1014 O O . LEU A 1 126 ? -6.706 -6.639 -10.516 1.00 90.69 126 LEU A O 1
ATOM 1018 N N . LEU A 1 127 ? -6.053 -4.513 -10.158 1.00 92.38 127 LEU A N 1
ATOM 1019 C CA . LEU A 1 127 ? -5.165 -4.409 -11.313 1.00 92.38 127 LEU A CA 1
ATOM 1020 C C . LEU A 1 127 ? -3.894 -3.662 -10.927 1.00 92.38 127 LEU A C 1
ATOM 1022 O O . LEU A 1 127 ? -3.936 -2.715 -10.138 1.00 92.38 127 LEU A O 1
ATOM 1026 N N . PHE A 1 128 ? -2.783 -4.044 -11.542 1.00 93.56 128 PHE A N 1
ATOM 1027 C CA . PHE A 1 128 ? -1.499 -3.389 -11.348 1.00 93.56 128 PHE A CA 1
ATOM 1028 C C . PHE A 1 128 ? -1.170 -2.465 -12.517 1.00 93.56 128 PHE A C 1
ATOM 1030 O O . PHE A 1 128 ? -1.419 -2.776 -13.682 1.00 93.56 128 PHE A O 1
ATOM 1037 N N . ILE A 1 129 ? -0.578 -1.315 -12.209 1.00 93.62 129 ILE A N 1
ATOM 1038 C CA . ILE A 1 129 ? 0.025 -0.426 -13.201 1.00 93.62 129 ILE A CA 1
ATOM 1039 C C . ILE A 1 129 ? 1.494 -0.252 -12.862 1.00 93.62 129 ILE A C 1
ATOM 1041 O O . ILE A 1 129 ? 1.834 0.358 -11.854 1.00 93.62 129 ILE A O 1
ATOM 1045 N N . LEU A 1 130 ? 2.369 -0.719 -13.743 1.00 91.44 130 LEU A N 1
ATOM 1046 C CA . LEU A 1 130 ? 3.798 -0.492 -13.650 1.00 91.44 130 LEU A CA 1
ATOM 1047 C C . LEU A 1 130 ? 4.141 0.868 -14.271 1.00 91.44 130 LEU A C 1
ATOM 1049 O O . LEU A 1 130 ? 4.168 1.035 -15.488 1.00 91.44 130 LEU A O 1
ATOM 1053 N N . ASN A 1 131 ? 4.374 1.861 -13.423 1.00 91.44 131 ASN A N 1
ATOM 1054 C CA . ASN A 1 131 ? 4.675 3.238 -13.789 1.00 91.44 131 ASN A CA 1
ATOM 1055 C C . ASN A 1 131 ? 6.190 3.480 -13.899 1.00 91.44 131 ASN A C 1
ATOM 1057 O O . ASN A 1 131 ? 6.999 2.794 -13.276 1.00 91.44 131 ASN A O 1
ATOM 1061 N N . LYS A 1 132 ? 6.570 4.523 -14.646 1.00 88.38 132 LYS A N 1
ATOM 1062 C CA . LYS A 1 132 ? 7.958 4.965 -14.871 1.00 88.38 132 LYS A CA 1
ATOM 1063 C C . LYS A 1 132 ? 8.842 3.899 -15.522 1.00 88.38 132 LYS A C 1
ATOM 1065 O O . LYS A 1 132 ? 10.022 3.770 -15.194 1.00 88.38 132 LYS A O 1
ATOM 1070 N N . ILE A 1 133 ? 8.283 3.140 -16.464 1.00 89.06 133 ILE A N 1
ATOM 1071 C CA . ILE A 1 133 ? 9.014 2.098 -17.207 1.00 89.06 133 ILE A CA 1
ATOM 1072 C C . ILE A 1 133 ? 10.241 2.640 -17.955 1.00 89.06 133 ILE A C 1
ATOM 1074 O O . ILE A 1 133 ? 11.145 1.890 -18.288 1.00 89.06 133 ILE A O 1
ATOM 1078 N N . ASP A 1 134 ? 10.286 3.946 -18.216 1.00 87.00 134 ASP A N 1
ATOM 1079 C CA . ASP A 1 134 ? 11.420 4.641 -18.821 1.00 87.00 134 ASP A CA 1
ATOM 1080 C C . ASP A 1 134 ? 12.660 4.711 -17.919 1.00 87.00 134 ASP A C 1
ATOM 1082 O O . ASP A 1 134 ? 13.765 4.877 -18.433 1.00 87.00 134 ASP A O 1
ATOM 1086 N N . LEU A 1 135 ? 12.495 4.558 -16.602 1.00 87.75 135 LEU A N 1
ATOM 1087 C CA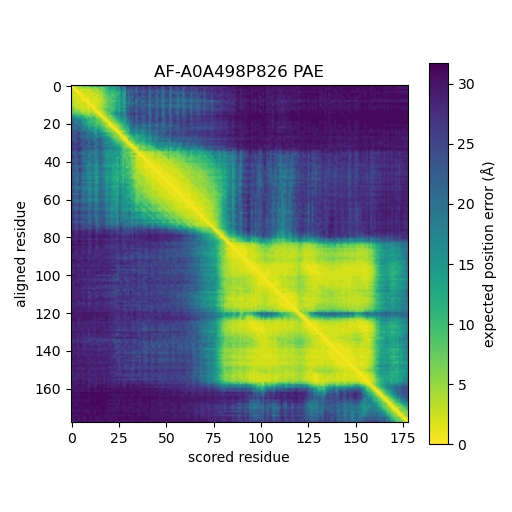 . LEU A 1 135 ? 13.593 4.582 -15.634 1.00 87.75 135 LEU A CA 1
ATOM 1088 C C . LEU A 1 135 ? 14.188 3.194 -15.356 1.00 87.75 135 LEU A C 1
ATOM 1090 O O . LEU A 1 135 ? 15.149 3.089 -14.593 1.00 87.75 135 LEU A O 1
ATOM 1094 N N . ALA A 1 136 ? 13.618 2.138 -15.937 1.00 86.94 136 ALA A N 1
ATOM 1095 C CA . ALA A 1 136 ? 14.075 0.765 -15.782 1.00 86.94 136 ALA A CA 1
ATOM 1096 C C . ALA A 1 136 ? 14.517 0.187 -17.142 1.00 86.94 136 ALA A C 1
ATOM 1098 O O . ALA A 1 136 ? 13.940 0.524 -18.177 1.00 86.94 136 ALA A O 1
ATOM 1099 N N . PRO A 1 137 ? 15.532 -0.696 -17.182 1.00 92.06 137 PRO A N 1
ATOM 1100 C CA . PRO A 1 137 ? 15.880 -1.425 -18.400 1.00 92.06 137 PRO A CA 1
ATOM 1101 C C . PRO A 1 137 ? 14.692 -2.246 -18.919 1.00 92.06 137 PRO A C 1
ATOM 1103 O O . PRO A 1 137 ? 13.972 -2.846 -18.120 1.00 92.06 137 PRO A O 1
ATOM 1106 N N . LYS A 1 138 ? 14.522 -2.328 -20.246 1.00 89.81 138 LYS A N 1
ATOM 1107 C CA . LYS A 1 138 ? 13.413 -3.074 -20.875 1.00 89.81 138 LYS A CA 1
ATOM 1108 C C . LYS A 1 138 ? 13.346 -4.528 -20.402 1.00 89.81 138 LYS A C 1
ATOM 1110 O O . LYS A 1 138 ? 12.280 -4.973 -19.997 1.00 89.81 138 LYS A O 1
ATOM 1115 N N . ASP A 1 139 ? 14.491 -5.203 -20.314 1.00 92.81 139 ASP A N 1
ATOM 1116 C CA . ASP A 1 139 ? 14.572 -6.587 -19.828 1.00 92.81 139 ASP A CA 1
ATOM 1117 C C . ASP A 1 139 ? 14.046 -6.745 -18.391 1.00 92.81 139 ASP A C 1
ATOM 1119 O O . ASP A 1 139 ? 13.469 -7.773 -18.042 1.00 92.81 139 ASP A O 1
ATOM 1123 N N . ASN A 1 140 ? 14.242 -5.737 -17.532 1.00 91.62 140 ASN A N 1
ATOM 1124 C CA . ASN A 1 140 ? 13.714 -5.759 -16.168 1.00 91.62 140 ASN A CA 1
ATOM 1125 C C . ASN A 1 140 ? 12.204 -5.527 -16.164 1.00 91.62 140 ASN A C 1
ATOM 1127 O O . ASN A 1 140 ? 11.493 -6.209 -15.435 1.00 91.62 140 ASN A O 1
ATOM 1131 N N . VAL A 1 141 ? 11.719 -4.592 -16.984 1.00 90.75 141 VAL A N 1
ATOM 1132 C CA . VAL A 1 141 ? 10.284 -4.318 -17.135 1.00 90.75 141 VAL A CA 1
ATOM 1133 C C . VAL A 1 141 ? 9.547 -5.563 -17.630 1.00 90.75 141 VAL A C 1
ATOM 1135 O O . VAL A 1 141 ? 8.514 -5.909 -17.070 1.00 90.75 141 VAL A O 1
ATOM 1138 N N . GLU A 1 142 ? 10.098 -6.276 -18.613 1.00 92.06 142 GLU A N 1
ATOM 1139 C CA . GLU A 1 142 ? 9.525 -7.528 -19.122 1.00 92.06 142 GLU A CA 1
ATOM 1140 C C . GLU A 1 142 ? 9.495 -8.625 -18.053 1.00 92.06 142 GLU A C 1
ATOM 1142 O O . GLU A 1 142 ? 8.471 -9.282 -17.872 1.00 92.06 142 GLU A O 1
ATOM 1147 N N . LYS A 1 143 ? 10.584 -8.799 -17.292 1.00 94.38 143 LYS A N 1
ATOM 1148 C CA . LYS A 1 143 ? 10.616 -9.751 -16.168 1.00 94.38 143 LYS A CA 1
ATOM 1149 C C . LYS A 1 143 ? 9.569 -9.412 -15.111 1.00 94.38 143 LYS A C 1
ATOM 1151 O O . LYS A 1 143 ? 8.886 -10.313 -14.629 1.00 94.38 143 LYS A O 1
ATOM 1156 N N . TRP A 1 144 ? 9.423 -8.132 -14.774 1.00 93.69 144 TRP A N 1
ATOM 1157 C CA . TRP A 1 144 ? 8.409 -7.684 -13.825 1.00 93.69 144 TRP A CA 1
ATOM 1158 C C . TRP A 1 144 ? 6.996 -7.882 -14.349 1.00 93.69 144 TRP A C 1
ATOM 1160 O O . TRP A 1 144 ? 6.151 -8.354 -13.596 1.00 93.69 144 TRP A O 1
ATOM 1170 N N . LEU A 1 145 ? 6.747 -7.591 -15.626 1.00 92.00 145 LEU A N 1
ATOM 1171 C CA . LEU A 1 145 ? 5.456 -7.838 -16.256 1.00 92.00 145 LEU A CA 1
ATOM 1172 C C . LEU A 1 145 ? 5.085 -9.321 -16.156 1.00 92.00 145 LEU A C 1
ATOM 1174 O O . LEU A 1 145 ? 4.020 -9.640 -15.647 1.00 92.00 145 LEU A O 1
ATOM 1178 N N . ARG A 1 146 ? 5.996 -10.228 -16.533 1.00 92.31 146 ARG A N 1
ATOM 1179 C CA . ARG A 1 146 ? 5.766 -11.680 -16.440 1.00 92.31 146 ARG A CA 1
ATOM 1180 C C . ARG A 1 146 ? 5.531 -12.165 -15.016 1.00 92.31 146 ARG A C 1
ATOM 1182 O O . ARG A 1 146 ? 4.720 -13.061 -14.809 1.00 92.31 146 ARG A O 1
ATOM 1189 N N . TYR A 1 147 ? 6.246 -11.595 -14.051 1.00 93.19 147 TYR A N 1
ATOM 1190 C CA . TYR A 1 147 ? 6.076 -11.934 -12.644 1.00 93.19 147 TYR A CA 1
ATOM 1191 C C . TYR A 1 147 ? 4.711 -11.474 -12.110 1.00 93.19 147 TYR A C 1
ATOM 1193 O O . TYR A 1 147 ? 4.006 -12.255 -11.483 1.00 93.19 147 TYR A O 1
ATOM 1201 N N . LEU A 1 148 ? 4.317 -10.230 -12.392 1.00 90.88 148 LEU A N 1
ATOM 1202 C CA . LEU A 1 148 ? 3.090 -9.633 -11.861 1.00 90.88 148 LEU A CA 1
ATOM 1203 C C . LEU A 1 148 ? 1.827 -10.130 -12.585 1.00 90.88 148 LEU A C 1
ATOM 1205 O O . LEU A 1 148 ? 0.802 -10.318 -11.934 1.00 90.88 148 LEU A O 1
ATOM 1209 N N . GLU A 1 149 ? 1.903 -10.412 -13.892 1.00 90.50 149 GLU A N 1
ATOM 1210 C CA . GLU A 1 149 ? 0.809 -11.014 -14.677 1.00 90.50 149 GLU A CA 1
ATOM 1211 C C . GLU A 1 149 ? 0.372 -12.385 -14.143 1.00 90.50 149 GLU A C 1
ATOM 1213 O O . GLU A 1 149 ? -0.785 -12.762 -14.322 1.00 90.50 149 GLU A O 1
ATOM 1218 N N . ALA A 1 150 ? 1.268 -13.123 -13.477 1.00 89.81 150 ALA A N 1
ATOM 1219 C CA . ALA A 1 150 ? 0.931 -14.400 -12.850 1.00 89.81 150 ALA A CA 1
ATOM 1220 C C . ALA A 1 150 ? -0.027 -14.241 -11.656 1.00 89.81 150 ALA A C 1
ATOM 1222 O O . ALA A 1 150 ? -0.724 -15.190 -11.301 1.00 89.81 150 ALA A O 1
ATOM 1223 N N . GLU A 1 151 ? -0.058 -13.058 -11.036 1.00 87.88 151 GLU A N 1
ATOM 1224 C CA . GLU A 1 151 ? -0.887 -12.765 -9.867 1.00 87.88 151 GLU A CA 1
ATOM 1225 C C . GLU A 1 151 ? -2.123 -11.936 -10.235 1.00 87.88 151 GLU A C 1
ATOM 1227 O O . GLU A 1 151 ? -3.236 -12.276 -9.834 1.00 87.88 151 GLU A O 1
ATOM 1232 N N . CYS A 1 152 ? -1.947 -10.846 -10.990 1.00 86.12 152 CYS A N 1
ATOM 1233 C CA . CYS A 1 152 ? -3.016 -9.917 -11.359 1.00 86.12 152 CYS A CA 1
ATOM 1234 C C . CYS A 1 152 ? -2.771 -9.283 -12.740 1.00 86.12 152 CYS A C 1
ATOM 1236 O O . CYS A 1 152 ? -1.620 -9.076 -13.141 1.00 86.12 152 CYS A O 1
ATOM 1238 N N . PRO A 1 153 ? -3.836 -8.877 -13.462 1.00 91.25 153 PRO A N 1
ATOM 1239 C CA . PRO A 1 153 ? -3.694 -8.113 -14.698 1.00 91.25 153 PRO A CA 1
ATOM 1240 C C . PRO A 1 153 ? -2.820 -6.872 -14.479 1.00 91.25 153 PRO A C 1
ATOM 1242 O O . PRO A 1 153 ? -3.133 -6.030 -13.633 1.00 91.25 153 PRO A O 1
ATOM 1245 N N . THR A 1 154 ? -1.729 -6.769 -15.239 1.00 92.44 154 THR A N 1
ATOM 1246 C CA . THR A 1 154 ? -0.714 -5.722 -15.078 1.00 92.44 154 THR A CA 1
ATOM 1247 C C . THR A 1 154 ? -0.553 -4.929 -16.369 1.00 92.44 154 THR A C 1
ATOM 1249 O O . THR A 1 154 ? -0.405 -5.506 -17.441 1.00 92.44 154 THR A O 1
ATOM 1252 N N . PHE A 1 155 ? -0.544 -3.600 -16.274 1.00 91.31 155 PHE A N 1
ATOM 1253 C CA . PHE A 1 155 ? -0.341 -2.706 -17.414 1.00 91.31 155 PHE A CA 1
ATOM 1254 C C . PHE A 1 155 ? 0.929 -1.886 -17.258 1.00 91.31 155 PHE A C 1
ATOM 1256 O O . PHE A 1 155 ? 1.236 -1.385 -16.179 1.00 91.31 155 PHE A O 1
ATOM 1263 N N . LEU A 1 156 ? 1.645 -1.690 -18.359 1.00 90.94 156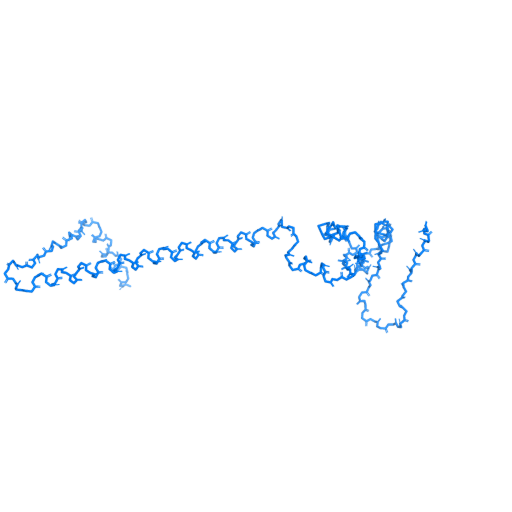 LEU A N 1
ATOM 1264 C CA . LEU A 1 156 ? 2.805 -0.811 -18.401 1.00 90.94 156 LEU A CA 1
ATOM 1265 C C . LEU A 1 156 ? 2.360 0.622 -18.700 1.00 90.94 156 LEU A C 1
ATOM 1267 O O . LEU A 1 156 ? 1.619 0.868 -19.651 1.00 90.94 156 LEU A O 1
ATOM 1271 N N . PHE A 1 157 ? 2.843 1.581 -17.915 1.00 89.31 157 PHE A N 1
ATOM 1272 C CA . PHE A 1 157 ? 2.551 2.995 -18.105 1.00 89.31 157 PHE A CA 1
ATOM 1273 C C . PHE A 1 157 ? 3.831 3.827 -18.200 1.00 89.31 157 PHE A C 1
ATOM 1275 O O . PHE A 1 157 ? 4.704 3.800 -17.327 1.00 89.31 157 PHE A O 1
ATOM 1282 N N . LYS A 1 158 ? 3.909 4.624 -19.270 1.00 84.75 158 LYS A N 1
ATOM 1283 C CA . LYS A 1 158 ? 4.943 5.635 -19.490 1.00 84.75 158 LYS A CA 1
ATOM 1284 C C . LYS A 1 158 ? 4.291 7.012 -19.526 1.00 84.75 158 LYS A C 1
ATOM 1286 O O . LYS A 1 158 ? 3.529 7.309 -20.438 1.00 84.75 158 LYS A O 1
ATOM 1291 N N . ALA A 1 159 ? 4.645 7.882 -18.587 1.00 67.69 159 ALA A N 1
ATOM 1292 C CA . ALA A 1 159 ? 4.047 9.210 -18.436 1.00 67.69 159 ALA A CA 1
ATOM 1293 C C . ALA A 1 159 ? 4.536 10.266 -19.459 1.00 67.69 159 ALA A C 1
ATOM 1295 O O . ALA A 1 159 ? 4.456 11.461 -19.180 1.00 67.69 159 ALA A O 1
ATOM 1296 N N . SER A 1 160 ? 5.083 9.872 -20.620 1.00 66.75 160 SER A N 1
ATOM 1297 C CA . SER A 1 160 ? 5.636 10.850 -21.571 1.00 66.75 160 SER A CA 1
ATOM 1298 C C . SER A 1 160 ? 4.534 11.783 -22.078 1.00 66.75 160 SER A C 1
ATOM 1300 O O . SER A 1 160 ? 3.548 11.330 -22.650 1.00 66.75 160 SER A O 1
ATOM 1302 N N . MET A 1 161 ? 4.719 13.095 -21.908 1.00 52.09 161 MET A N 1
ATOM 1303 C CA . MET A 1 161 ? 3.783 14.148 -22.338 1.00 52.09 161 MET A CA 1
ATOM 1304 C C . MET A 1 161 ? 3.721 14.344 -23.865 1.00 52.09 161 MET A C 1
ATOM 1306 O O . MET A 1 161 ? 3.156 15.325 -24.348 1.00 52.09 161 MET A O 1
ATOM 1310 N N . GLN A 1 162 ? 4.303 13.439 -24.649 1.00 51.47 162 GLN A N 1
ATOM 1311 C CA . GLN A 1 162 ? 4.141 13.428 -26.095 1.00 51.47 162 GLN A CA 1
ATOM 1312 C C . GLN A 1 162 ? 2.836 12.701 -26.411 1.00 51.47 162 GLN A C 1
ATOM 1314 O O . GLN A 1 162 ? 2.798 11.477 -26.478 1.00 51.47 162 GLN A O 1
ATOM 1319 N N . LEU A 1 163 ? 1.765 13.480 -26.586 1.00 48.72 163 LEU A N 1
ATOM 1320 C CA . LEU A 1 163 ? 0.545 13.049 -27.266 1.00 48.72 163 LEU A CA 1
ATOM 1321 C C . LEU A 1 163 ? 0.919 12.592 -28.685 1.00 48.72 163 LEU A C 1
ATOM 1323 O O . LEU A 1 163 ? 0.892 13.376 -29.629 1.00 48.72 163 LEU A O 1
ATOM 1327 N N . GLN A 1 164 ? 1.314 11.332 -28.824 1.00 41.75 164 GLN A N 1
ATOM 1328 C CA . GLN A 1 164 ? 1.376 10.636 -30.097 1.00 41.75 164 GLN A CA 1
ATOM 1329 C C . GLN A 1 164 ? 0.298 9.566 -30.061 1.00 41.75 164 GLN A C 1
ATOM 1331 O O . GLN A 1 164 ? 0.423 8.588 -29.338 1.00 41.75 164 GLN A O 1
ATOM 1336 N N . ASP A 1 165 ? -0.769 9.883 -30.790 1.00 37.94 165 ASP A N 1
ATOM 1337 C CA . ASP A 1 165 ? -1.932 9.099 -31.184 1.00 37.94 165 ASP A CA 1
ATOM 1338 C C . ASP A 1 165 ? -2.583 8.124 -30.198 1.00 37.94 165 ASP A C 1
ATOM 1340 O O . ASP A 1 165 ? -1.977 7.317 -29.504 1.00 37.94 165 ASP A O 1
ATOM 1344 N N . ARG A 1 166 ? -3.915 8.183 -30.215 1.00 41.75 166 ARG A N 1
ATOM 1345 C CA . ARG A 1 166 ? -4.847 7.309 -29.506 1.00 41.75 166 ARG A CA 1
ATOM 1346 C C . ARG A 1 166 ? -4.718 5.860 -29.979 1.00 41.75 166 ARG A C 1
ATOM 1348 O O . ARG A 1 166 ? -5.590 5.335 -30.656 1.00 41.75 166 ARG A O 1
ATOM 1355 N N . THR A 1 167 ? -3.672 5.194 -29.536 1.00 35.25 167 THR A N 1
ATOM 1356 C CA . THR A 1 167 ? -3.660 3.751 -29.382 1.00 35.25 167 THR A CA 1
ATOM 1357 C C . THR A 1 167 ? -3.001 3.544 -28.041 1.00 35.25 167 THR A C 1
ATOM 1359 O O . THR A 1 167 ? -1.784 3.629 -27.908 1.00 35.25 167 THR A O 1
ATOM 1362 N N . VAL A 1 168 ? -3.812 3.337 -27.002 1.00 41.06 168 VAL A N 1
ATOM 1363 C CA . VAL A 1 168 ? -3.284 2.605 -25.859 1.00 41.06 168 VAL A CA 1
ATOM 1364 C C . VAL A 1 168 ? -2.908 1.266 -26.475 1.00 41.06 168 VAL A C 1
ATOM 1366 O O . VAL A 1 168 ? -3.795 0.485 -26.817 1.00 41.06 168 VAL A O 1
ATOM 1369 N N . SER A 1 169 ? -1.619 1.052 -26.737 1.00 35.78 169 SER A N 1
ATOM 1370 C CA . SER A 1 169 ? -1.086 -0.268 -27.041 1.00 35.78 169 SER A CA 1
ATOM 1371 C C . SER A 1 169 ? -1.220 -1.071 -25.758 1.00 35.78 169 SER A C 1
ATOM 1373 O O . SER A 1 169 ? -0.263 -1.287 -25.022 1.00 35.78 169 SER A O 1
ATOM 1375 N N . ILE A 1 170 ? -2.462 -1.424 -25.437 1.00 41.19 170 ILE A N 1
ATOM 1376 C CA . ILE A 1 170 ? -2.764 -2.506 -24.538 1.00 41.19 170 ILE A CA 1
ATOM 1377 C C . ILE A 1 170 ? -2.378 -3.722 -25.363 1.00 41.19 170 ILE A C 1
ATOM 1379 O O . ILE A 1 170 ? -3.181 -4.241 -26.137 1.00 41.19 170 ILE A O 1
ATOM 1383 N N . GLU A 1 171 ? -1.121 -4.141 -25.260 1.00 36.25 171 GLU A N 1
ATOM 1384 C CA . GLU A 1 171 ? -0.804 -5.535 -25.518 1.00 36.25 171 GLU A CA 1
ATOM 1385 C C . GLU A 1 171 ? -1.551 -6.320 -24.443 1.00 36.25 171 GLU A C 1
ATOM 1387 O O . GLU A 1 171 ? -1.037 -6.614 -23.369 1.00 36.25 171 GLU A O 1
ATOM 1392 N N . VAL A 1 172 ? -2.838 -6.577 -24.693 1.00 37.19 172 VAL A N 1
ATOM 1393 C CA . VAL A 1 172 ? -3.577 -7.580 -23.950 1.00 37.19 172 VAL A CA 1
ATOM 1394 C C . VAL A 1 172 ? -2.922 -8.884 -24.379 1.00 37.19 172 VAL A C 1
ATOM 1396 O O . VAL A 1 172 ? -3.293 -9.469 -25.397 1.00 37.19 172 VAL A O 1
ATOM 1399 N N . ALA A 1 173 ? -1.934 -9.348 -23.619 1.00 38.44 173 ALA A N 1
ATOM 1400 C CA . ALA A 1 173 ? -1.538 -10.743 -23.641 1.00 38.44 173 ALA A CA 1
ATOM 1401 C C . ALA A 1 173 ? -2.684 -11.549 -23.006 1.00 38.44 173 ALA A C 1
ATOM 1403 O O . ALA A 1 173 ? -2.572 -12.097 -21.915 1.00 38.44 173 ALA A O 1
ATOM 1404 N N . CYS A 1 174 ? -3.835 -11.579 -23.688 1.00 30.00 174 CYS A N 1
ATOM 1405 C CA . CYS A 1 174 ? -4.956 -12.451 -23.385 1.00 30.00 174 CYS A CA 1
ATOM 1406 C C . CYS A 1 174 ? -4.513 -13.859 -23.772 1.00 30.00 174 CYS A C 1
ATOM 1408 O O . CYS A 1 174 ? -4.860 -14.383 -24.829 1.00 30.00 174 CYS A O 1
ATOM 1410 N N . THR A 1 175 ? -3.671 -14.464 -22.941 1.00 35.12 175 THR A N 1
ATOM 1411 C CA . THR A 1 175 ? -3.574 -15.914 -22.936 1.00 35.12 175 THR A CA 1
ATOM 1412 C C . THR A 1 175 ? -4.846 -16.396 -22.261 1.00 35.12 175 THR A C 1
ATOM 1414 O O . THR A 1 175 ? -5.009 -16.325 -21.048 1.00 35.12 175 THR A O 1
ATOM 1417 N N . MET A 1 176 ? -5.809 -16.767 -23.105 1.00 35.50 176 MET A N 1
ATOM 1418 C CA . MET A 1 176 ? -7.009 -17.480 -22.703 1.00 35.50 176 MET A CA 1
ATOM 1419 C C . MET A 1 176 ? -6.616 -18.660 -21.814 1.00 35.50 176 MET A C 1
ATOM 1421 O O . MET A 1 176 ? -5.985 -19.605 -22.283 1.00 35.50 176 MET A O 1
ATOM 1425 N N . LEU A 1 177 ? -7.041 -18.620 -20.559 1.00 33.81 177 LEU A N 1
ATOM 1426 C CA . LEU A 1 177 ? -7.347 -19.816 -19.793 1.00 33.81 177 LEU A CA 1
ATOM 1427 C C . LEU A 1 177 ? -8.813 -19.679 -19.384 1.00 33.81 177 LEU A C 1
ATOM 1429 O O . LEU A 1 177 ? -9.158 -18.889 -18.505 1.00 33.81 177 LEU A O 1
ATOM 1433 N N . PHE A 1 178 ? -9.656 -20.363 -20.162 1.00 39.03 178 PHE A N 1
ATOM 1434 C CA . PHE A 1 178 ? -10.985 -20.802 -19.743 1.00 39.03 178 PHE A CA 1
ATOM 1435 C C . PHE A 1 178 ? -10.873 -21.721 -18.525 1.00 39.03 178 PHE A C 1
ATOM 1437 O O . PHE A 1 178 ? -9.861 -22.458 -18.447 1.00 39.03 178 PHE A O 1
#

InterPro domains:
  IPR014813 Guanine nucleotide-binding protein-like 3, N-terminal domain [PF08701] (2-66)
  IPR027417 P-loop containing nucleoside triphosphate hydrolase [G3DSA:3.40.50.300] (82-173)
  IPR027417 P-loop containing nucleoside triphosphate hydrolase [SSF52540] (85-162)
  IPR050755 TRAFAC YlqF/YawG GTPases, Ribosome Maturation [PTHR11089] (85-162)

Organism: Labeo rohita (NCBI:txid84645)

Mean predicted aligned error: 18.74 Å

Secondary structure (DSSP, 8-state):
--HHHHHHHHHHHHHTT---PPPPP-PPPTT-TTHHHHHHHHHHHHHHHHHHHHHHHHHHHHHHHHHHHHHHHHHHTTS-SS-HHHHHHHHH-SEEEEEEETT-TGGG--HHHHHHHHTTTTSSEEEEEEE-GGGS-HHHHHHHHHHHHTTS-EEEE--------S------------

Radius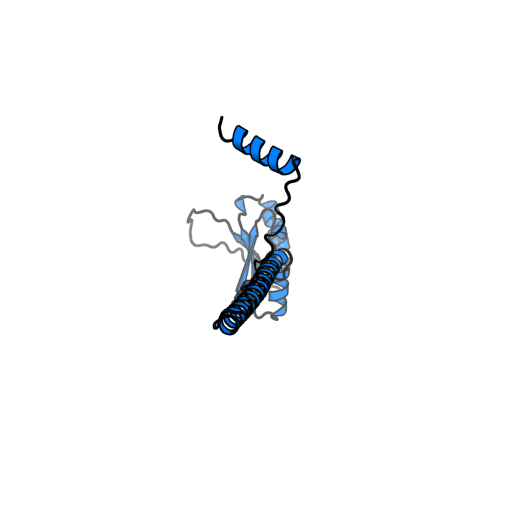 of gyration: 36.87 Å; Cα contacts (8 Å, |Δi|>4): 109; chains: 1; bounding box: 46×68×101 Å